Protein AF-A0A9P0K731-F1 (afdb_monomer_lite)

Sequence (205 aa):
MSDLRSDLSEMESEPFQSSGSEYIVNEKVSESDDTEPEEESAGSVPSKGKRVKANKTNKIKDYFIIEQDPKSKKTTDKQGKCTLCVVKNTVLKMKNCGTSSLRRHLQAKHTRVYENIFGRSSPPKSEAEASASSNRRSTITNWLEKTTSCSENFQQDKFQKLLVEYIAQKYLPFNFFEDAISGKMYKFLNPKATLPGRNQMKSWH

Structure (mmCIF, N/CA/C/O backbone):
data_AF-A0A9P0K731-F1
#
_entry.id   AF-A0A9P0K731-F1
#
loop_
_atom_site.group_PDB
_atom_site.id
_atom_site.type_symbol
_atom_site.label_atom_id
_atom_site.label_alt_id
_atom_site.label_comp_id
_atom_site.label_asym_id
_atom_site.label_entity_id
_atom_site.label_seq_id
_atom_site.pdbx_PDB_ins_code
_atom_site.Cartn_x
_atom_site.Cartn_y
_atom_site.Cartn_z
_atom_site.occupancy
_atom_site.B_iso_or_equiv
_atom_site.auth_seq_id
_atom_site.auth_comp_id
_atom_site.auth_asym_id
_atom_site.auth_atom_id
_atom_site.pdbx_PDB_model_num
ATOM 1 N N . MET A 1 1 ? -22.956 -10.571 -49.777 1.00 56.78 1 MET A N 1
ATOM 2 C CA . MET A 1 1 ? -21.941 -9.992 -50.676 1.00 56.78 1 MET A CA 1
ATOM 3 C C . MET A 1 1 ? -22.013 -8.493 -50.517 1.00 56.78 1 MET A C 1
ATOM 5 O O . MET A 1 1 ? -23.094 -7.964 -50.737 1.00 56.78 1 MET A O 1
ATOM 9 N N . SER A 1 2 ? -20.932 -7.908 -50.001 1.00 56.06 2 SER A N 1
ATOM 10 C CA . SER A 1 2 ? -20.473 -6.515 -50.132 1.00 56.06 2 SER A CA 1
ATOM 11 C C . SER A 1 2 ? -19.616 -6.200 -48.911 1.00 56.06 2 SER A C 1
ATOM 13 O O . SER A 1 2 ? -20.114 -5.870 -47.836 1.00 56.06 2 SER A O 1
ATOM 15 N N . ASP A 1 3 ? -18.324 -6.429 -49.108 1.00 51.09 3 ASP A N 1
ATOM 16 C CA . ASP A 1 3 ? -17.217 -6.204 -48.195 1.00 51.09 3 ASP A CA 1
ATOM 17 C C . ASP A 1 3 ? -17.063 -4.720 -47.839 1.00 51.09 3 ASP A C 1
ATOM 19 O O . ASP A 1 3 ? -16.953 -3.870 -48.719 1.00 51.09 3 ASP A O 1
ATOM 23 N N . LEU A 1 4 ? -16.984 -4.415 -46.543 1.00 62.09 4 LEU A N 1
ATOM 24 C CA . LEU A 1 4 ? -16.483 -3.136 -46.035 1.00 62.09 4 LEU A CA 1
ATOM 25 C C . LEU A 1 4 ? -15.160 -3.395 -45.312 1.00 62.09 4 LEU A C 1
ATOM 27 O O . LEU A 1 4 ? -15.082 -3.508 -44.090 1.00 62.09 4 LEU A O 1
ATOM 31 N N . ARG A 1 5 ? -14.119 -3.555 -46.130 1.00 60.78 5 ARG A N 1
ATOM 32 C CA . ARG A 1 5 ? -12.710 -3.424 -45.761 1.00 60.78 5 ARG A CA 1
ATOM 33 C C . ARG A 1 5 ? -12.315 -1.990 -46.105 1.00 60.78 5 ARG A C 1
ATOM 35 O O . ARG A 1 5 ? -12.228 -1.661 -47.284 1.00 60.78 5 ARG A O 1
ATOM 42 N N . SER A 1 6 ? -12.083 -1.157 -45.099 1.00 64.25 6 SER A N 1
ATOM 43 C CA . SER A 1 6 ? -11.491 0.168 -45.296 1.00 64.25 6 SER A CA 1
ATOM 44 C C . SER A 1 6 ? -10.448 0.423 -44.215 1.00 64.25 6 SER A C 1
ATOM 46 O O . SER A 1 6 ? -10.771 0.569 -43.040 1.00 64.25 6 SER A O 1
ATOM 48 N N . ASP A 1 7 ? -9.199 0.377 -44.673 1.00 60.25 7 ASP A N 1
ATOM 49 C CA . ASP A 1 7 ? -8.086 1.252 -44.311 1.00 60.25 7 ASP A CA 1
ATOM 50 C C . ASP A 1 7 ? -7.722 1.396 -42.830 1.00 60.25 7 ASP A C 1
ATOM 52 O O . ASP A 1 7 ? -7.970 2.397 -42.163 1.00 60.25 7 ASP A O 1
ATOM 56 N N . LEU A 1 8 ? -6.986 0.383 -42.369 1.00 56.91 8 LEU A N 1
ATOM 57 C CA . LEU A 1 8 ? -5.929 0.532 -41.371 1.00 56.91 8 LEU A CA 1
ATOM 58 C C . LEU A 1 8 ? -4.771 1.312 -42.015 1.00 56.91 8 LEU A C 1
ATOM 60 O O . LEU A 1 8 ? -3.873 0.722 -42.609 1.00 56.91 8 LEU A O 1
ATOM 64 N N . SER A 1 9 ? -4.807 2.640 -41.920 1.00 63.94 9 SER A N 1
ATOM 65 C CA . SER A 1 9 ? -3.649 3.478 -42.224 1.00 63.94 9 SER A CA 1
ATOM 66 C C . SER A 1 9 ? -2.569 3.254 -41.164 1.00 63.94 9 SER A C 1
ATOM 68 O O . SER A 1 9 ? -2.764 3.566 -39.984 1.00 63.94 9 SER A O 1
ATOM 70 N N . GLU A 1 10 ? -1.448 2.695 -41.607 1.00 62.19 10 GLU A N 1
ATOM 71 C CA . GLU A 1 10 ? -0.177 2.588 -40.899 1.00 62.19 10 GLU A CA 1
ATOM 72 C C . GLU A 1 10 ? 0.258 3.960 -40.370 1.00 62.19 10 GLU A C 1
ATOM 74 O O . GLU A 1 10 ? 0.606 4.863 -41.125 1.00 62.19 10 GLU A O 1
ATOM 79 N N . MET A 1 11 ? 0.237 4.123 -39.048 1.00 65.50 11 MET A N 1
ATOM 80 C CA . MET A 1 11 ? 0.935 5.215 -38.376 1.00 65.50 11 MET A CA 1
ATOM 81 C C . MET A 1 11 ? 2.338 4.733 -38.003 1.00 65.50 11 MET A C 1
ATOM 83 O O . MET A 1 11 ? 2.592 4.284 -36.885 1.00 65.50 11 MET A O 1
ATOM 87 N N . GLU A 1 12 ? 3.254 4.797 -38.966 1.00 61.84 12 GLU A N 1
ATOM 88 C CA . GLU A 1 12 ? 4.689 4.708 -38.706 1.00 61.84 12 GLU A CA 1
ATOM 89 C C . GLU A 1 12 ? 5.107 5.957 -37.918 1.00 61.84 12 GLU A C 1
ATOM 91 O O . GLU A 1 12 ? 5.214 7.055 -38.454 1.00 61.84 12 GLU A O 1
ATOM 96 N N . SER A 1 13 ? 5.263 5.807 -36.602 1.00 67.88 13 SER A N 1
ATOM 97 C CA . SER A 1 13 ? 5.832 6.845 -35.739 1.00 67.88 13 SER A CA 1
ATOM 98 C C . SER A 1 13 ? 7.316 6.556 -35.533 1.00 67.88 13 SER A C 1
ATOM 100 O O . SER A 1 13 ? 7.695 5.492 -35.046 1.00 67.88 1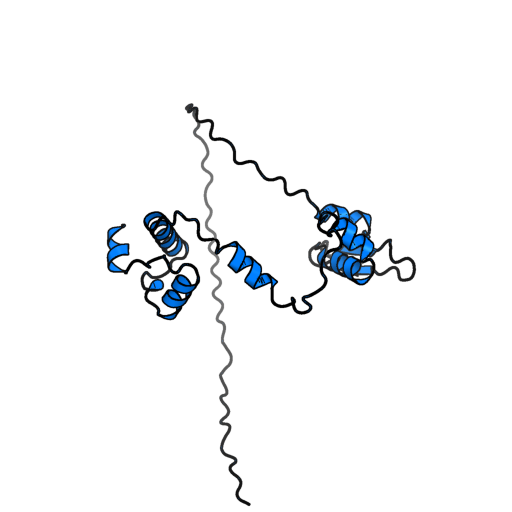3 SER A O 1
ATOM 102 N N . GLU A 1 14 ? 8.120 7.522 -35.956 1.00 71.62 14 GLU A N 1
ATOM 103 C CA . GLU A 1 14 ? 9.572 7.516 -36.111 1.00 71.62 14 GLU A CA 1
ATOM 104 C C . GLU A 1 14 ? 10.396 7.188 -34.845 1.00 71.62 14 GLU A C 1
ATOM 106 O O . GLU A 1 14 ? 9.930 7.357 -33.712 1.00 71.62 14 GLU A O 1
ATOM 111 N N . PRO A 1 15 ? 11.659 6.740 -35.016 1.00 64.62 15 PRO A N 1
ATOM 112 C CA . PRO A 1 15 ? 12.554 6.409 -33.914 1.00 64.62 15 PRO A CA 1
ATOM 113 C C . PRO A 1 15 ? 12.945 7.632 -33.073 1.00 64.62 15 PRO A C 1
ATOM 115 O O . PRO A 1 15 ? 13.486 8.627 -33.552 1.00 64.62 15 PRO A O 1
ATOM 118 N N . PHE A 1 16 ? 12.730 7.487 -31.768 1.00 55.53 16 PHE A N 1
ATOM 119 C CA . PHE A 1 16 ? 13.078 8.432 -30.713 1.00 55.53 16 PHE A CA 1
ATOM 120 C C . PHE A 1 16 ? 14.604 8.664 -30.663 1.00 55.53 16 PHE A C 1
ATOM 122 O O . PHE A 1 16 ? 15.353 7.848 -30.121 1.00 55.53 16 PHE A O 1
ATOM 129 N N . GLN A 1 17 ? 15.084 9.780 -31.220 1.00 55.47 17 GLN A N 1
ATOM 130 C CA . GLN A 1 17 ? 16.470 10.222 -31.045 1.00 55.47 17 GLN A CA 1
ATOM 131 C C . GLN A 1 17 ? 16.638 10.822 -29.643 1.00 55.47 17 GLN A C 1
ATOM 133 O O . GLN A 1 17 ? 16.408 12.003 -29.403 1.00 55.47 17 GLN A O 1
ATOM 138 N N . SER A 1 18 ? 17.026 9.974 -28.692 1.00 56.59 18 SER A N 1
ATOM 139 C CA . SER A 1 18 ? 17.415 10.382 -27.341 1.00 56.59 18 SER A CA 1
ATOM 140 C C . SER A 1 18 ? 18.816 10.998 -27.376 1.00 56.59 18 SER A C 1
ATOM 142 O O . SER A 1 18 ? 19.813 10.303 -27.177 1.00 56.59 18 SER A O 1
ATOM 144 N N . SER A 1 19 ? 18.903 12.303 -27.631 1.00 62.47 19 SER A N 1
ATOM 145 C CA . SER A 1 19 ? 20.129 13.078 -27.441 1.00 62.47 19 SER A CA 1
ATOM 146 C C . SER A 1 19 ? 20.472 13.135 -25.952 1.00 62.47 19 SER A C 1
ATOM 148 O O . SER A 1 19 ? 19.771 13.768 -25.160 1.00 62.47 19 SER A O 1
ATOM 150 N N . GLY A 1 20 ? 21.540 12.432 -25.580 1.00 50.94 20 GLY A N 1
ATOM 151 C CA . GLY A 1 20 ? 22.137 12.498 -24.257 1.00 50.94 20 GLY A CA 1
ATOM 152 C C . GLY A 1 20 ? 22.654 13.901 -23.957 1.00 50.94 20 GLY A C 1
ATOM 153 O O . GLY A 1 20 ? 23.395 14.484 -24.744 1.00 50.94 20 GLY A O 1
ATOM 154 N N . SER A 1 21 ? 22.282 14.419 -22.793 1.00 53.53 21 SER A N 1
ATOM 155 C CA . SER A 1 21 ? 22.968 15.539 -22.163 1.00 53.53 21 SER A CA 1
ATOM 156 C C . SER A 1 21 ? 23.693 15.008 -20.931 1.00 53.53 21 SER A C 1
ATOM 158 O O . SER A 1 21 ? 23.101 14.848 -19.861 1.00 53.53 21 SER A O 1
ATOM 160 N N . GLU A 1 22 ? 24.974 14.697 -21.105 1.00 51.12 22 GLU A N 1
ATOM 161 C CA . GLU A 1 22 ? 25.930 14.628 -20.008 1.00 51.12 22 GLU A CA 1
ATOM 162 C C . GLU A 1 22 ? 26.067 16.036 -19.421 1.00 51.12 22 GLU A C 1
ATOM 164 O O . GLU A 1 22 ? 26.570 16.945 -20.075 1.00 51.12 22 GLU A O 1
ATOM 169 N N . TYR A 1 23 ? 25.619 16.231 -18.184 1.00 54.78 23 TYR A N 1
ATOM 170 C CA . TYR A 1 23 ? 26.082 17.345 -17.366 1.00 54.78 23 TYR A CA 1
ATOM 171 C C . TYR A 1 23 ? 26.872 16.772 -16.194 1.00 54.78 23 TYR A C 1
ATOM 173 O O . TYR A 1 23 ? 26.339 16.249 -15.217 1.00 54.78 23 TYR A O 1
ATOM 181 N N . ILE A 1 24 ? 28.190 16.849 -16.344 1.00 52.31 24 ILE A N 1
ATOM 182 C CA . ILE A 1 24 ? 29.152 16.730 -15.259 1.00 52.31 24 ILE A CA 1
ATOM 183 C C . ILE A 1 24 ? 29.169 18.097 -14.575 1.00 52.31 24 ILE A C 1
ATOM 185 O O . ILE A 1 24 ? 29.694 19.058 -15.132 1.00 52.31 24 ILE A O 1
ATOM 189 N N . VAL A 1 25 ? 28.604 18.190 -13.374 1.00 55.84 25 VAL A N 1
ATOM 190 C CA . VAL A 1 25 ? 28.864 19.310 -12.463 1.00 55.84 25 VAL A CA 1
ATOM 191 C C . VAL A 1 25 ? 29.661 18.751 -11.294 1.00 55.84 25 VAL A C 1
ATOM 193 O O . VAL A 1 25 ? 29.119 18.172 -10.357 1.00 55.84 25 VAL A O 1
ATOM 196 N N . ASN A 1 26 ? 30.982 18.879 -11.409 1.00 52.81 26 ASN A N 1
ATOM 197 C CA . ASN A 1 26 ? 31.902 18.776 -10.287 1.00 52.81 26 ASN A CA 1
ATOM 198 C C . ASN A 1 26 ? 31.849 20.107 -9.538 1.00 52.81 26 ASN A C 1
ATOM 200 O O . ASN A 1 26 ? 32.475 21.069 -9.978 1.00 52.81 26 ASN A O 1
ATOM 204 N N . GLU A 1 27 ? 31.153 20.160 -8.406 1.00 55.69 27 GLU A N 1
ATOM 205 C CA . GLU A 1 27 ? 31.292 21.277 -7.475 1.00 55.69 27 GLU A CA 1
ATOM 206 C C . GLU A 1 27 ? 31.940 20.778 -6.184 1.00 55.69 27 GLU A C 1
ATOM 208 O O . GLU A 1 27 ? 31.352 20.063 -5.372 1.00 55.69 27 GLU A O 1
ATOM 213 N N . LYS A 1 28 ? 33.228 21.117 -6.067 1.00 60.09 28 LYS A N 1
ATOM 214 C CA . LYS A 1 28 ? 34.012 21.081 -4.835 1.00 60.09 28 LYS A CA 1
ATOM 215 C C . LYS A 1 28 ? 33.329 21.994 -3.821 1.00 60.09 28 LYS A C 1
ATOM 217 O O . LYS A 1 28 ? 33.376 23.209 -3.985 1.00 60.09 28 LYS A O 1
ATOM 222 N N . VAL A 1 29 ? 32.769 21.422 -2.763 1.00 53.28 29 VAL A N 1
ATOM 223 C CA . VAL A 1 29 ? 32.449 22.178 -1.550 1.00 53.28 29 VAL A CA 1
ATOM 224 C C . VAL A 1 29 ? 33.599 21.991 -0.571 1.00 53.28 29 VAL A C 1
ATOM 226 O O . VAL A 1 29 ? 33.982 20.873 -0.234 1.00 53.28 29 VAL A O 1
ATOM 229 N N . SER A 1 30 ? 34.177 23.129 -0.215 1.00 61.12 30 SER A N 1
ATOM 230 C CA . SER A 1 30 ? 35.264 23.345 0.727 1.00 61.12 30 SER A CA 1
ATOM 231 C C . SER A 1 30 ? 34.859 23.018 2.163 1.00 61.12 30 SER A C 1
ATOM 233 O O . SER A 1 30 ? 33.807 23.455 2.628 1.00 61.12 30 SER A O 1
ATOM 235 N N . GLU A 1 31 ? 35.746 22.300 2.851 1.00 53.66 31 GLU A N 1
ATOM 236 C CA . GLU A 1 31 ? 35.874 22.274 4.308 1.00 53.66 31 GLU A CA 1
ATOM 237 C C . GLU A 1 31 ? 36.009 23.697 4.866 1.00 53.66 31 GLU A C 1
ATOM 239 O O . GLU A 1 31 ? 36.819 24.491 4.381 1.00 53.66 31 GLU A O 1
ATOM 244 N N . SER A 1 32 ? 35.254 23.993 5.921 1.00 63.75 32 SER A N 1
ATOM 245 C CA . SER A 1 32 ? 35.603 25.032 6.884 1.00 63.75 32 SER A CA 1
ATOM 246 C C . SER A 1 32 ? 35.288 24.522 8.284 1.00 63.75 32 SER A C 1
ATOM 248 O O . SER A 1 32 ? 34.129 24.250 8.608 1.00 63.75 32 SER A O 1
ATOM 250 N N . ASP A 1 33 ? 36.370 24.369 9.035 1.00 57.53 33 ASP A N 1
ATOM 251 C CA . ASP A 1 33 ? 36.475 24.070 10.456 1.00 57.53 33 ASP A CA 1
ATOM 252 C C . ASP A 1 33 ? 35.949 25.205 11.352 1.00 57.53 33 ASP A C 1
ATOM 254 O O . ASP A 1 33 ? 35.900 26.367 10.946 1.00 57.53 33 ASP A O 1
ATOM 258 N N . ASP A 1 34 ? 35.667 24.805 12.594 1.00 59.81 34 ASP A N 1
ATOM 259 C CA . ASP A 1 34 ? 35.635 25.585 13.837 1.00 59.81 34 ASP A CA 1
ATOM 260 C C . ASP A 1 34 ? 34.585 26.693 14.028 1.00 59.81 34 ASP A C 1
ATOM 262 O O . ASP A 1 34 ? 34.644 27.766 13.430 1.00 59.81 34 ASP A O 1
ATOM 266 N N . THR A 1 35 ? 33.680 26.477 14.997 1.00 55.53 35 THR A N 1
ATOM 267 C CA . THR A 1 35 ? 33.575 27.269 16.250 1.00 55.53 35 THR A CA 1
ATOM 268 C C . THR A 1 35 ? 32.455 26.696 17.146 1.00 55.53 35 THR A C 1
ATOM 270 O O . THR A 1 35 ? 31.269 26.853 16.856 1.00 55.53 35 THR A O 1
ATOM 273 N N . GLU A 1 36 ? 32.838 26.045 18.250 1.00 60.34 36 GLU A N 1
ATOM 274 C CA . GLU A 1 36 ? 32.040 25.919 19.490 1.00 60.34 36 GLU A CA 1
ATOM 275 C C . GLU A 1 36 ? 31.997 27.290 20.209 1.00 60.34 36 GLU A C 1
ATOM 277 O O . GLU A 1 36 ? 32.975 28.034 20.095 1.00 60.34 36 GLU A O 1
ATOM 282 N N . PRO A 1 37 ? 30.923 27.674 20.941 1.00 59.72 37 PRO A N 1
ATOM 283 C CA . PRO A 1 37 ? 30.638 27.046 22.235 1.00 59.72 37 PRO A CA 1
ATOM 284 C C . PRO A 1 37 ? 29.158 26.928 22.649 1.00 59.72 37 PRO A C 1
ATOM 286 O O . PRO A 1 37 ? 28.230 27.429 22.017 1.00 59.72 37 PRO A O 1
ATOM 289 N N . GLU A 1 38 ? 29.021 26.196 23.753 1.00 65.00 38 GLU A N 1
ATOM 290 C CA . GLU A 1 38 ? 27.852 25.861 24.561 1.00 65.00 38 GLU A CA 1
ATOM 291 C C . GLU A 1 38 ? 26.896 27.025 24.838 1.00 65.00 38 GLU A C 1
ATOM 293 O O . GLU A 1 38 ? 27.362 28.103 25.177 1.00 65.00 38 GLU A O 1
ATOM 298 N N . GLU A 1 39 ? 25.582 26.753 24.839 1.00 57.16 39 GLU A N 1
ATOM 299 C CA . GLU A 1 39 ? 24.666 27.279 25.861 1.00 57.16 39 GLU A CA 1
ATOM 300 C C . GLU A 1 39 ? 23.517 26.299 26.148 1.00 57.16 39 GLU A C 1
ATOM 302 O O . GLU A 1 39 ? 22.931 25.657 25.270 1.00 57.16 39 GLU A O 1
ATOM 307 N N . GLU A 1 40 ? 23.240 26.177 27.440 1.00 52.91 40 GLU A N 1
ATOM 308 C CA . GLU A 1 40 ? 22.252 25.325 28.073 1.00 52.91 40 GLU A CA 1
ATOM 309 C C . GLU A 1 40 ? 20.819 25.689 27.654 1.00 52.91 40 GLU A C 1
ATOM 311 O O . GLU A 1 40 ? 20.417 26.851 27.681 1.00 52.91 40 GLU A O 1
ATOM 316 N N . SER A 1 41 ? 19.970 24.692 27.386 1.00 57.28 41 SER A N 1
ATOM 317 C CA . SER A 1 41 ? 18.534 24.895 27.597 1.00 57.28 41 SER A CA 1
ATOM 318 C C . SER A 1 41 ? 17.799 23.595 27.888 1.00 57.28 41 SER A C 1
ATOM 320 O O . SER A 1 41 ? 17.623 22.716 27.041 1.00 57.28 41 SER A O 1
ATOM 322 N N . ALA A 1 42 ? 17.370 23.494 29.142 1.00 52.50 42 ALA A N 1
ATOM 323 C CA . ALA A 1 42 ? 16.539 22.438 29.675 1.00 52.50 42 ALA A CA 1
ATOM 324 C C . ALA A 1 42 ? 15.169 22.408 28.978 1.00 52.50 42 ALA A C 1
ATOM 326 O O . ALA A 1 42 ? 14.349 23.315 29.109 1.00 52.50 42 ALA A O 1
ATOM 327 N N . GLY A 1 43 ? 14.893 21.303 28.291 1.00 43.69 43 GLY A N 1
ATOM 328 C CA . GLY A 1 43 ? 13.588 21.013 27.713 1.00 43.69 43 GLY A CA 1
ATOM 329 C C . GLY A 1 43 ? 13.411 19.515 27.532 1.00 43.69 43 GLY A C 1
ATOM 330 O O . GLY A 1 43 ? 13.549 18.998 26.427 1.00 43.69 43 GLY A O 1
ATOM 331 N N . SER A 1 44 ? 13.121 18.803 28.622 1.00 49.41 44 SER A N 1
ATOM 332 C CA . SER A 1 44 ? 12.769 17.379 28.612 1.00 49.41 44 SER A CA 1
ATOM 333 C C . SER A 1 44 ? 11.468 17.148 27.837 1.00 49.41 44 SER A C 1
ATOM 335 O O . SER A 1 44 ? 10.378 17.077 28.402 1.00 49.41 44 SER A O 1
ATOM 337 N N . VAL A 1 45 ? 11.585 17.021 26.515 1.00 54.56 45 VAL A N 1
ATOM 338 C CA . VAL A 1 45 ? 10.518 16.545 25.635 1.00 54.56 45 VAL A CA 1
ATOM 339 C C . VAL A 1 45 ? 10.438 15.021 25.782 1.00 54.56 45 VAL A C 1
ATOM 341 O O . VAL A 1 45 ? 11.444 14.342 25.555 1.00 54.56 45 VAL A O 1
ATOM 344 N N . PRO A 1 46 ? 9.274 14.436 26.127 1.00 45.88 46 PRO A N 1
ATOM 345 C CA . PRO A 1 46 ? 9.133 12.992 26.246 1.00 45.88 46 PRO A CA 1
ATOM 346 C C . PRO A 1 46 ? 9.438 12.339 24.897 1.00 45.88 46 PRO A C 1
ATOM 348 O O . PRO A 1 46 ? 8.703 12.481 23.914 1.00 45.88 46 PRO A O 1
ATOM 351 N N . SER A 1 47 ? 10.566 11.634 24.848 1.00 49.81 47 SER A N 1
ATOM 352 C CA . SER A 1 47 ? 11.042 10.926 23.672 1.00 49.81 47 SER A CA 1
ATOM 353 C C . SER A 1 47 ? 9.988 9.904 23.256 1.00 49.81 47 SER A C 1
ATOM 355 O O . SER A 1 47 ? 9.748 8.911 23.942 1.00 49.81 47 SER A O 1
ATOM 357 N N . LYS A 1 48 ? 9.327 10.162 22.122 1.00 53.47 48 LYS A N 1
ATOM 358 C CA . LYS A 1 48 ? 8.393 9.232 21.479 1.00 53.47 48 LYS A CA 1
ATOM 359 C C . LYS A 1 48 ? 9.064 7.865 21.381 1.00 53.47 48 LYS A C 1
ATOM 361 O O . LYS A 1 48 ? 10.028 7.697 20.634 1.00 53.47 48 LYS A O 1
ATOM 366 N N . GLY A 1 49 ? 8.550 6.902 22.146 1.00 49.06 49 GLY A N 1
ATOM 367 C CA . GLY A 1 49 ? 9.075 5.547 22.223 1.00 49.06 49 GLY A CA 1
ATOM 368 C C . GLY A 1 49 ? 9.275 4.963 20.829 1.00 49.06 49 GLY A C 1
ATOM 369 O O . GLY A 1 49 ? 8.313 4.684 20.107 1.00 49.06 49 GLY A O 1
ATOM 370 N N . LYS A 1 50 ? 10.542 4.780 20.448 1.00 50.44 50 LYS A N 1
ATOM 371 C CA . LYS A 1 50 ? 10.947 4.002 19.278 1.00 50.44 50 LYS A CA 1
ATOM 372 C C . LYS A 1 50 ? 10.350 2.611 19.473 1.00 50.44 50 LYS A C 1
ATOM 374 O O . LYS A 1 50 ? 10.872 1.801 20.232 1.00 50.44 50 LYS A O 1
ATOM 379 N N . ARG A 1 51 ? 9.218 2.336 18.818 1.00 53.34 51 ARG A N 1
ATOM 380 C CA . ARG A 1 51 ? 8.657 0.986 18.725 1.00 53.34 51 ARG A CA 1
ATOM 381 C C . ARG A 1 51 ? 9.741 0.110 18.110 1.00 53.34 51 ARG A C 1
ATOM 383 O O . ARG A 1 51 ? 9.967 0.164 16.901 1.00 53.34 51 ARG A O 1
ATOM 390 N N . VAL A 1 52 ? 10.414 -0.671 18.951 1.00 47.97 52 VAL A N 1
ATOM 391 C CA . VAL A 1 52 ? 11.361 -1.701 18.537 1.00 47.97 52 VAL A CA 1
ATOM 392 C C . VAL A 1 52 ? 10.550 -2.706 17.727 1.00 47.97 52 VAL A C 1
ATOM 394 O O . VAL A 1 52 ? 9.873 -3.581 18.264 1.00 47.97 52 VAL A O 1
ATOM 397 N N . LYS A 1 53 ? 10.535 -2.532 16.402 1.00 54.75 53 LYS A N 1
ATOM 398 C CA . LYS A 1 53 ? 10.027 -3.542 15.477 1.00 54.75 53 LYS A CA 1
ATOM 399 C C . LYS A 1 53 ? 10.977 -4.723 15.603 1.00 54.75 53 LYS A C 1
ATOM 401 O O . LYS A 1 53 ? 12.010 -4.760 14.942 1.00 54.75 53 LYS A O 1
ATOM 406 N N . ALA A 1 54 ? 10.634 -5.652 16.493 1.00 56.22 54 ALA A N 1
ATOM 407 C CA . ALA A 1 54 ? 11.343 -6.906 16.656 1.00 56.22 54 ALA A CA 1
ATOM 408 C C . ALA A 1 54 ? 11.579 -7.512 15.268 1.00 56.22 54 ALA A C 1
ATOM 410 O O . ALA A 1 54 ? 10.647 -7.668 14.469 1.00 56.22 54 ALA A O 1
ATOM 411 N N . ASN A 1 55 ? 12.849 -7.768 14.970 1.00 60.78 55 ASN A N 1
ATOM 412 C CA . ASN A 1 55 ? 13.355 -8.100 13.647 1.00 60.78 55 ASN A CA 1
ATOM 413 C C . ASN A 1 55 ? 12.928 -9.532 13.261 1.00 60.78 55 ASN A C 1
ATOM 415 O O . ASN A 1 55 ? 13.719 -10.472 13.288 1.00 60.78 55 ASN A O 1
ATOM 419 N N . LYS A 1 56 ? 11.637 -9.729 12.942 1.00 65.06 56 LYS A N 1
ATOM 420 C CA . LYS A 1 56 ? 11.036 -11.035 12.587 1.00 65.06 56 LYS A CA 1
ATOM 421 C C . LYS A 1 56 ? 11.706 -11.703 11.380 1.00 65.06 56 LYS A C 1
ATOM 423 O O . LYS A 1 56 ? 11.523 -12.894 11.160 1.00 65.06 56 LYS A O 1
ATOM 428 N N . THR A 1 57 ? 12.474 -10.953 10.597 1.00 67.81 57 THR A N 1
ATOM 429 C CA . THR A 1 57 ? 13.216 -11.439 9.427 1.00 67.81 57 THR A CA 1
ATOM 430 C C . THR A 1 57 ? 14.345 -12.404 9.787 1.00 67.81 57 THR A C 1
ATOM 432 O O . THR A 1 57 ? 14.701 -13.222 8.941 1.00 67.81 57 THR A O 1
ATOM 435 N N . ASN A 1 58 ? 14.863 -12.373 11.021 1.00 78.00 58 ASN A N 1
ATOM 436 C CA . ASN A 1 58 ? 15.950 -13.264 11.430 1.00 78.00 58 ASN A CA 1
ATOM 437 C C . ASN A 1 58 ? 15.501 -14.721 11.617 1.00 78.00 58 ASN A C 1
ATOM 439 O O . ASN A 1 58 ? 16.244 -15.612 11.225 1.00 78.00 58 ASN A O 1
ATOM 443 N N . LYS A 1 59 ? 14.262 -14.975 12.063 1.00 88.50 59 LYS A N 1
ATOM 444 C CA . LYS A 1 59 ? 13.750 -16.339 12.321 1.00 88.50 59 LYS A CA 1
ATOM 445 C C . LYS A 1 59 ? 13.648 -17.235 11.083 1.00 88.50 59 LYS A C 1
ATOM 447 O O . LYS A 1 59 ? 13.517 -18.444 11.204 1.00 88.50 59 LYS A O 1
ATOM 452 N N . ILE A 1 60 ? 13.662 -16.661 9.877 1.00 90.00 60 ILE A N 1
ATOM 453 C CA . ILE A 1 60 ? 13.668 -17.472 8.649 1.00 90.00 60 ILE A CA 1
ATOM 454 C C . ILE A 1 60 ? 14.998 -18.214 8.518 1.00 90.00 60 ILE A C 1
ATOM 456 O O . ILE A 1 60 ? 15.008 -19.335 8.025 1.00 90.00 60 ILE A O 1
ATOM 460 N N . LYS A 1 61 ? 16.108 -17.602 8.946 1.00 89.88 61 LYS A N 1
ATOM 461 C CA . LYS A 1 61 ? 17.455 -18.138 8.721 1.00 89.88 61 LYS A CA 1
ATOM 462 C C . LYS A 1 61 ? 17.690 -19.463 9.449 1.00 89.88 61 LYS A C 1
ATOM 464 O O . LYS A 1 61 ? 18.462 -20.267 8.955 1.00 89.88 61 LYS A O 1
ATOM 469 N N . ASP A 1 62 ? 16.950 -19.741 10.518 1.00 93.44 62 ASP A N 1
ATOM 470 C CA . ASP A 1 62 ? 17.055 -20.993 11.281 1.00 93.44 62 ASP A CA 1
ATOM 471 C C . ASP A 1 62 ? 16.653 -22.237 10.458 1.00 93.44 62 ASP A C 1
ATOM 473 O O . ASP A 1 62 ? 17.038 -23.358 10.779 1.00 93.44 62 ASP A O 1
ATOM 477 N N . TYR A 1 63 ? 15.906 -22.051 9.362 1.00 94.25 63 TYR A N 1
ATOM 478 C CA . TYR A 1 63 ? 15.418 -23.133 8.492 1.00 94.25 63 TYR A CA 1
ATOM 479 C C . TYR A 1 63 ? 16.160 -23.230 7.151 1.00 94.25 63 TYR A C 1
ATOM 481 O O . TYR A 1 63 ? 15.790 -24.035 6.287 1.00 94.25 63 TYR A O 1
ATOM 489 N N . PHE A 1 64 ? 17.177 -22.388 6.941 1.00 94.44 64 PHE A N 1
ATOM 490 C CA . PHE A 1 64 ? 17.930 -22.346 5.693 1.00 94.44 64 PHE A CA 1
ATOM 491 C C . PHE A 1 64 ? 19.426 -22.205 5.944 1.00 94.44 64 PHE A C 1
ATOM 493 O O . PHE A 1 64 ? 19.874 -21.278 6.611 1.00 94.44 64 PHE A O 1
ATOM 500 N N . ILE A 1 65 ? 20.206 -23.066 5.301 1.00 93.81 65 ILE A N 1
ATOM 501 C CA . ILE A 1 65 ? 21.658 -22.913 5.227 1.00 93.81 65 ILE A CA 1
ATOM 502 C C . ILE A 1 65 ? 21.941 -22.001 4.031 1.00 93.81 65 ILE A C 1
ATOM 504 O O . ILE A 1 65 ? 21.585 -22.337 2.901 1.00 93.81 65 ILE A O 1
ATOM 508 N N . ILE A 1 66 ? 22.494 -20.812 4.283 1.00 92.69 66 ILE A N 1
ATOM 509 C CA . ILE A 1 66 ? 22.844 -19.856 3.225 1.00 92.69 66 ILE A CA 1
ATOM 510 C C . ILE A 1 66 ? 24.284 -20.126 2.796 1.00 92.69 66 ILE A C 1
ATOM 512 O O . ILE A 1 66 ? 25.216 -19.853 3.550 1.00 92.69 66 ILE A O 1
ATOM 516 N N . GLU A 1 67 ? 24.452 -20.623 1.578 1.00 92.75 67 GLU A N 1
ATOM 517 C CA . GLU A 1 67 ? 25.747 -20.882 0.955 1.00 92.75 67 GLU A CA 1
ATOM 518 C C . GLU A 1 67 ? 26.054 -19.779 -0.069 1.00 92.75 67 GLU A C 1
ATOM 520 O O . GLU A 1 67 ? 25.162 -19.239 -0.737 1.00 92.75 67 GLU A O 1
ATOM 525 N N . GLN A 1 68 ? 27.329 -19.400 -0.168 1.00 89.38 68 GLN A N 1
ATOM 526 C CA . GLN A 1 68 ? 27.807 -18.551 -1.257 1.00 89.38 68 GLN A CA 1
ATOM 527 C C . GLN A 1 68 ? 28.183 -19.448 -2.431 1.00 89.38 68 GLN A C 1
ATOM 529 O O . GLN A 1 68 ? 28.892 -20.435 -2.245 1.00 89.38 68 GLN A O 1
ATOM 534 N N . ASP A 1 69 ? 27.718 -19.102 -3.631 1.00 84.06 69 ASP A N 1
ATOM 535 C CA . ASP A 1 69 ? 28.100 -19.834 -4.835 1.00 84.06 69 ASP A CA 1
ATOM 536 C C . ASP A 1 69 ? 29.608 -19.661 -5.078 1.00 84.06 69 ASP A C 1
ATOM 538 O O . ASP A 1 69 ? 30.038 -18.550 -5.405 1.00 84.06 69 ASP A O 1
ATOM 542 N N . PRO A 1 70 ? 30.426 -20.731 -5.018 1.00 82.62 70 PRO A N 1
ATOM 543 C CA . PRO A 1 70 ? 31.874 -20.618 -5.214 1.00 82.62 70 PRO A CA 1
ATOM 544 C C . PRO A 1 70 ? 32.237 -20.196 -6.645 1.00 82.62 70 PRO A C 1
ATOM 546 O O . PRO A 1 70 ? 33.359 -19.784 -6.919 1.00 82.62 70 PRO A O 1
ATOM 549 N N . LYS A 1 71 ? 31.284 -20.304 -7.579 1.00 83.50 71 LYS A N 1
ATOM 550 C CA . LYS A 1 71 ? 31.469 -19.970 -8.995 1.00 83.50 71 LYS A CA 1
ATOM 551 C C . LYS A 1 71 ? 31.141 -18.515 -9.328 1.00 83.50 71 LYS A C 1
ATOM 553 O O . LYS A 1 71 ? 31.480 -18.065 -10.421 1.00 83.50 71 LYS A O 1
ATOM 558 N N . SER A 1 72 ? 30.475 -17.775 -8.439 1.00 79.06 72 SER A N 1
ATOM 559 C CA . SER A 1 72 ? 30.100 -16.391 -8.724 1.00 79.06 72 SER A CA 1
ATOM 560 C C . SER A 1 72 ? 31.197 -15.446 -8.220 1.00 79.06 72 SER A C 1
ATOM 562 O O . SER A 1 72 ? 31.453 -15.344 -7.025 1.00 79.06 72 SER A O 1
ATOM 564 N N . LYS A 1 73 ? 31.855 -14.723 -9.137 1.00 77.75 73 LYS A N 1
ATOM 565 C CA . LYS A 1 73 ? 32.794 -13.640 -8.778 1.00 77.75 73 LYS A CA 1
ATOM 566 C C . LYS A 1 73 ? 32.081 -12.411 -8.184 1.00 77.75 73 LYS A C 1
ATOM 568 O O . LYS A 1 73 ? 32.743 -11.485 -7.730 1.00 77.75 73 LYS A O 1
ATOM 573 N N . LYS A 1 74 ? 30.741 -12.376 -8.204 1.00 74.31 74 LYS A N 1
ATOM 574 C CA . LYS A 1 74 ? 29.923 -11.279 -7.672 1.00 74.31 74 LYS A CA 1
ATOM 575 C C . LYS A 1 74 ? 29.382 -11.651 -6.294 1.00 74.31 74 LYS A C 1
ATOM 577 O O . LYS A 1 74 ? 28.618 -12.592 -6.152 1.00 74.31 74 LYS A O 1
ATOM 582 N N . THR A 1 75 ? 29.697 -10.842 -5.288 1.00 70.81 75 THR A N 1
ATOM 583 C CA . THR A 1 75 ? 29.310 -11.025 -3.872 1.00 70.81 75 THR A CA 1
ATOM 584 C C . THR A 1 75 ? 27.798 -10.965 -3.593 1.00 70.81 75 THR A C 1
ATOM 586 O O . THR A 1 75 ? 27.366 -11.075 -2.443 1.00 70.81 75 THR A O 1
ATOM 589 N N . THR A 1 76 ? 26.968 -10.781 -4.621 1.00 79.19 76 THR A N 1
ATOM 590 C CA . THR A 1 76 ? 25.525 -10.548 -4.499 1.00 79.19 76 THR A CA 1
ATOM 591 C C . THR A 1 76 ? 24.678 -11.813 -4.579 1.00 79.19 76 THR A C 1
ATOM 593 O O . THR A 1 76 ? 23.532 -11.792 -4.121 1.00 79.19 76 THR A O 1
ATOM 596 N N . ASP A 1 77 ? 25.224 -12.904 -5.116 1.00 83.31 77 ASP A N 1
ATOM 597 C CA . ASP A 1 77 ? 24.454 -14.111 -5.404 1.00 83.31 77 ASP A CA 1
ATOM 598 C C . ASP A 1 77 ? 24.622 -15.126 -4.270 1.00 83.31 77 ASP A C 1
ATOM 600 O O . ASP A 1 77 ? 25.593 -15.876 -4.182 1.00 83.31 77 ASP A O 1
ATOM 604 N N . LYS A 1 78 ? 23.651 -15.117 -3.354 1.00 90.62 78 LYS A N 1
ATOM 605 C CA . LYS A 1 78 ? 23.557 -16.080 -2.252 1.00 90.62 78 LYS A CA 1
ATOM 606 C C . LYS A 1 78 ? 22.485 -17.111 -2.568 1.00 90.62 78 LYS A C 1
ATOM 608 O O . LYS A 1 78 ? 21.432 -16.777 -3.125 1.00 90.62 78 LYS A O 1
ATOM 613 N N . GLN A 1 79 ? 22.722 -18.354 -2.176 1.00 93.12 79 GLN A N 1
ATOM 614 C CA . GLN A 1 79 ? 21.750 -19.430 -2.306 1.00 93.12 79 GLN A CA 1
ATOM 615 C C . GLN A 1 79 ? 21.353 -19.938 -0.921 1.00 93.12 79 GLN A C 1
ATOM 617 O O . GLN A 1 79 ? 22.173 -20.015 -0.015 1.00 93.12 79 GLN A O 1
ATOM 622 N N . GLY A 1 80 ? 20.070 -20.241 -0.734 1.00 93.50 80 GLY A N 1
ATOM 623 C CA . GLY A 1 80 ? 19.545 -20.818 0.499 1.00 93.50 80 GLY A CA 1
ATOM 624 C C . GLY A 1 80 ? 19.094 -22.253 0.269 1.0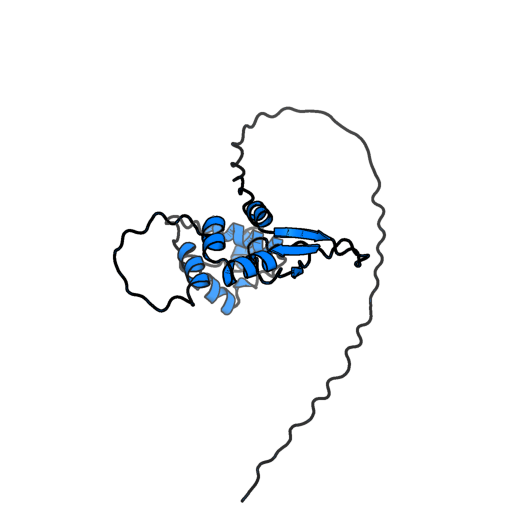0 93.50 80 GLY A C 1
ATOM 625 O O . GLY A 1 80 ? 18.223 -22.498 -0.570 1.00 93.50 80 GLY A O 1
ATOM 626 N N . LYS A 1 81 ? 19.645 -23.193 1.033 1.00 94.38 81 LYS A N 1
ATOM 627 C CA . LYS A 1 81 ? 19.236 -24.598 1.045 1.00 94.38 81 LYS A CA 1
ATOM 628 C C . LYS A 1 81 ? 18.279 -24.842 2.206 1.00 94.38 81 LYS A C 1
ATOM 630 O O . LYS A 1 81 ? 18.611 -24.561 3.355 1.00 94.38 81 LYS A O 1
ATOM 635 N N . CYS A 1 82 ? 17.076 -25.333 1.913 1.00 95.50 82 CYS A N 1
ATOM 636 C CA . CYS A 1 82 ? 16.083 -25.617 2.951 1.00 95.50 82 CYS A CA 1
ATOM 637 C C . CYS A 1 82 ? 16.439 -26.896 3.719 1.00 95.50 82 CYS A C 1
ATOM 639 O O . CYS A 1 82 ? 16.586 -27.950 3.101 1.00 95.50 82 CYS A O 1
ATOM 641 N N . THR A 1 83 ? 16.506 -26.824 5.051 1.00 94.06 83 THR A N 1
ATOM 642 C CA . THR A 1 83 ? 16.796 -27.987 5.914 1.00 94.06 83 THR A CA 1
ATOM 643 C C . THR A 1 83 ? 15.593 -28.916 6.093 1.00 94.06 83 THR A C 1
ATOM 645 O O . THR A 1 83 ? 15.758 -30.091 6.399 1.00 94.06 83 THR A O 1
ATOM 648 N N . LEU A 1 84 ? 14.378 -28.415 5.853 1.00 94.06 84 LEU A N 1
ATOM 649 C CA . LEU A 1 84 ? 13.132 -29.175 5.992 1.00 94.06 84 LEU A CA 1
ATOM 650 C C . LEU A 1 84 ? 12.798 -30.021 4.749 1.00 94.06 84 LEU A C 1
ATOM 652 O O . LEU A 1 84 ? 12.017 -30.970 4.825 1.00 94.06 84 LEU A O 1
ATOM 656 N N . CYS A 1 85 ? 13.375 -29.694 3.590 1.00 93.62 85 CYS A N 1
ATOM 657 C CA . CYS A 1 85 ? 13.178 -30.431 2.342 1.00 93.62 85 CYS A CA 1
ATOM 658 C C . CYS A 1 85 ? 14.172 -31.599 2.221 1.00 93.62 85 CYS A C 1
ATOM 660 O O . CYS A 1 85 ? 15.044 -31.582 1.352 1.00 93.62 85 CYS A O 1
ATOM 662 N N . VAL A 1 86 ? 14.004 -32.631 3.055 1.00 78.50 86 VAL A N 1
ATOM 663 C CA . VAL A 1 86 ? 14.914 -33.797 3.150 1.00 78.50 86 VAL A CA 1
ATOM 664 C C . VAL A 1 86 ? 15.147 -34.484 1.797 1.00 78.50 86 VAL A C 1
ATOM 666 O O . VAL A 1 86 ? 16.259 -34.886 1.482 1.00 78.50 86 VAL A O 1
ATOM 669 N N . VAL A 1 87 ? 14.112 -34.583 0.960 1.00 76.50 87 VAL A N 1
ATOM 670 C CA . VAL A 1 87 ? 14.166 -35.409 -0.260 1.00 76.50 87 VAL A CA 1
ATOM 671 C C . VAL A 1 87 ? 14.765 -34.672 -1.460 1.00 76.50 87 VAL A C 1
ATOM 673 O O . VAL A 1 87 ? 15.315 -35.300 -2.357 1.00 76.50 87 VAL A O 1
ATOM 676 N N . LYS A 1 88 ? 14.631 -33.342 -1.529 1.00 77.44 88 LYS A N 1
ATOM 677 C CA . LYS A 1 88 ? 14.903 -32.598 -2.774 1.00 77.44 88 LYS A CA 1
ATOM 678 C C . LYS A 1 88 ? 15.977 -31.531 -2.663 1.00 77.44 88 LYS A C 1
ATOM 680 O O . LYS A 1 88 ? 16.242 -30.901 -3.681 1.00 77.44 88 LYS A O 1
ATOM 685 N N . ASN A 1 89 ? 16.581 -31.334 -1.482 1.00 78.62 89 ASN A N 1
ATOM 686 C CA . ASN A 1 89 ? 17.670 -30.373 -1.259 1.00 78.62 89 ASN A CA 1
ATOM 687 C C . ASN A 1 89 ? 17.470 -29.085 -2.072 1.00 78.62 89 ASN A C 1
ATOM 689 O O . ASN A 1 89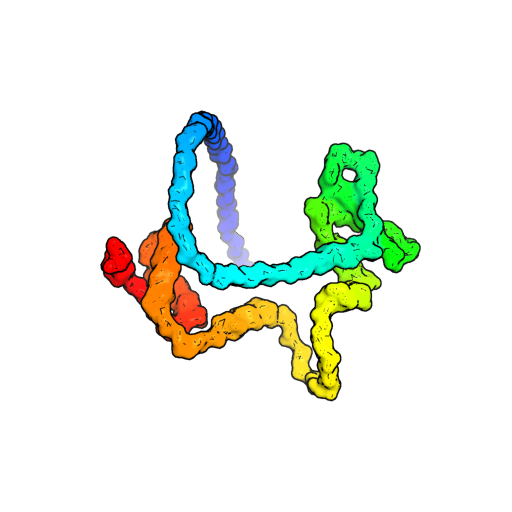 ? 18.356 -28.647 -2.801 1.00 78.62 89 ASN A O 1
ATOM 693 N N . THR A 1 90 ? 16.252 -28.536 -2.037 1.00 87.00 90 THR A N 1
ATOM 694 C CA . THR A 1 90 ? 15.860 -27.495 -2.985 1.00 87.00 90 THR A CA 1
ATOM 695 C C . THR A 1 90 ? 16.680 -26.249 -2.716 1.00 87.00 90 THR A C 1
ATOM 697 O O . THR A 1 90 ? 16.552 -25.635 -1.652 1.00 87.00 90 THR A O 1
ATOM 700 N N . VAL A 1 91 ? 17.509 -25.894 -3.690 1.00 91.12 91 VAL A N 1
ATOM 701 C CA . VAL A 1 91 ? 18.366 -24.719 -3.648 1.00 91.12 91 VAL A CA 1
ATOM 702 C C . VAL A 1 91 ? 17.582 -23.522 -4.175 1.00 91.12 91 VAL A C 1
ATOM 704 O O . VAL A 1 91 ? 17.079 -23.530 -5.300 1.00 91.12 91 VAL A O 1
ATOM 707 N N . LEU A 1 92 ? 17.439 -22.493 -3.345 1.00 92.44 92 LEU A N 1
ATOM 708 C CA . LEU A 1 92 ? 16.694 -21.280 -3.667 1.00 92.44 92 LEU A CA 1
ATOM 709 C C . LEU A 1 92 ? 17.672 -20.134 -3.888 1.00 92.44 92 LEU A C 1
ATOM 711 O O . LEU A 1 92 ? 18.399 -19.742 -2.977 1.00 92.44 92 LEU A O 1
ATOM 715 N N . LYS A 1 93 ? 17.651 -19.544 -5.082 1.00 91.12 93 LYS A N 1
ATOM 716 C CA . LYS A 1 93 ? 18.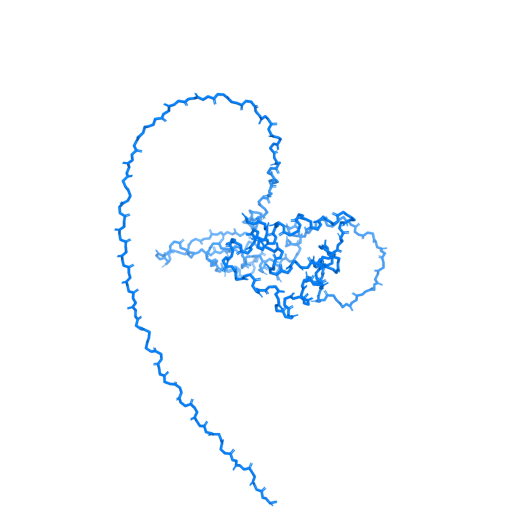434 -18.339 -5.367 1.00 91.12 93 LYS A CA 1
ATOM 717 C C . LYS A 1 93 ? 17.833 -17.136 -4.634 1.00 91.12 93 LYS A C 1
ATOM 719 O O . LYS A 1 93 ? 16.613 -16.922 -4.657 1.00 91.12 93 LYS A O 1
ATOM 724 N N . MET A 1 94 ? 18.679 -16.349 -3.978 1.00 88.94 94 MET A N 1
ATOM 725 C CA . MET A 1 94 ? 18.287 -15.103 -3.325 1.00 88.94 94 MET A CA 1
ATOM 726 C C . MET A 1 94 ? 18.728 -13.926 -4.190 1.00 88.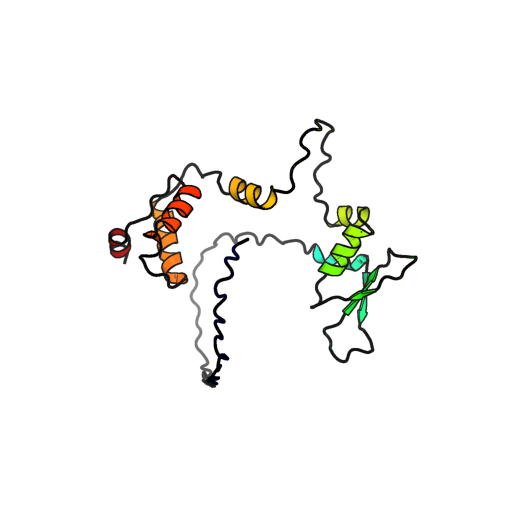94 94 MET A C 1
ATOM 728 O O . MET A 1 94 ? 19.916 -13.707 -4.390 1.00 88.94 94 MET A O 1
ATOM 732 N N . LYS A 1 95 ? 17.767 -13.137 -4.680 1.00 84.25 95 LYS A N 1
ATOM 733 C CA . LYS A 1 95 ? 18.061 -11.876 -5.371 1.00 84.25 95 LYS A CA 1
ATOM 734 C C . LYS A 1 95 ? 18.206 -10.765 -4.330 1.00 84.25 95 LYS A C 1
ATOM 736 O O . LYS A 1 95 ? 17.343 -10.631 -3.460 1.00 84.25 95 LYS A O 1
ATOM 741 N N . ASN A 1 96 ? 19.282 -9.982 -4.407 1.00 82.56 96 ASN A N 1
ATOM 742 C CA . ASN A 1 96 ? 19.541 -8.818 -3.544 1.00 82.56 96 ASN A CA 1
ATOM 743 C C . ASN A 1 96 ? 19.504 -9.131 -2.032 1.00 82.56 96 ASN A C 1
ATOM 745 O O . ASN A 1 96 ? 19.000 -8.333 -1.246 1.00 82.56 96 ASN A O 1
ATOM 749 N N . CYS A 1 97 ? 19.966 -10.316 -1.615 1.00 76.38 97 CYS A N 1
ATOM 750 C CA . CYS A 1 97 ? 19.890 -10.787 -0.221 1.00 76.38 97 CYS A CA 1
ATOM 751 C C . CYS A 1 97 ? 18.466 -10.826 0.387 1.00 76.38 97 CYS A C 1
ATOM 753 O O . CYS A 1 97 ? 18.313 -10.973 1.602 1.00 76.38 97 CYS A O 1
ATOM 755 N N . GLY A 1 98 ? 17.412 -10.719 -0.427 1.00 84.94 98 GLY A N 1
ATOM 756 C CA . GLY A 1 98 ? 16.032 -10.747 0.046 1.00 84.94 98 GLY A CA 1
ATOM 757 C C . GLY A 1 98 ? 15.588 -12.152 0.458 1.00 84.94 98 GLY A C 1
ATOM 758 O O . GLY A 1 98 ? 15.869 -13.133 -0.227 1.00 84.94 98 GLY A O 1
ATOM 759 N N . THR A 1 99 ? 14.824 -12.259 1.548 1.00 90.69 99 THR A N 1
ATOM 760 C CA . THR A 1 99 ? 14.270 -13.538 2.041 1.00 90.69 99 THR A CA 1
ATOM 761 C C . THR A 1 99 ? 12.920 -13.903 1.414 1.00 90.69 99 THR A C 1
ATOM 763 O O . THR A 1 99 ? 12.271 -14.858 1.838 1.00 90.69 99 THR A O 1
ATOM 766 N N . SER A 1 100 ? 12.477 -13.166 0.392 1.00 91.94 100 SER A N 1
ATOM 767 C CA . SER A 1 100 ? 11.169 -13.348 -0.250 1.00 91.94 100 SER A CA 1
ATOM 768 C C . SER A 1 100 ? 11.004 -14.730 -0.890 1.00 91.94 100 SER A C 1
ATOM 770 O O . SER A 1 100 ? 9.940 -15.335 -0.764 1.00 91.94 100 SER A O 1
ATOM 772 N N . SER A 1 101 ? 12.051 -15.260 -1.534 1.00 92.69 101 SER A N 1
ATOM 773 C CA . SER A 1 101 ? 12.032 -16.605 -2.128 1.00 92.69 101 SER A CA 1
ATOM 774 C C . SER A 1 101 ? 11.961 -17.695 -1.056 1.00 92.69 101 SER A C 1
ATOM 776 O O . SER A 1 101 ? 11.131 -18.598 -1.160 1.00 92.69 101 SER A O 1
ATOM 778 N N . LEU A 1 102 ? 12.747 -17.555 0.016 1.00 93.69 102 LE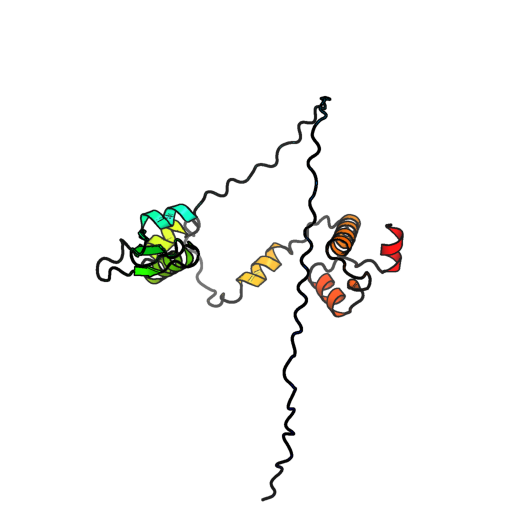U A N 1
ATOM 779 C CA . LEU A 1 102 ? 12.725 -18.451 1.180 1.00 93.69 102 LEU A CA 1
ATOM 780 C C . LEU A 1 102 ? 11.342 -18.460 1.845 1.00 93.69 102 LEU A C 1
ATOM 782 O O . LEU A 1 102 ? 10.781 -19.515 2.137 1.00 93.69 102 LEU A O 1
ATOM 786 N N . ARG A 1 103 ? 10.747 -17.273 2.010 1.00 93.81 103 ARG A N 1
ATOM 787 C CA . ARG A 1 103 ? 9.401 -17.103 2.561 1.00 93.81 103 ARG A CA 1
ATOM 788 C C . ARG A 1 103 ? 8.349 -17.809 1.706 1.00 93.81 103 ARG A C 1
ATOM 790 O O . ARG A 1 103 ? 7.533 -18.553 2.242 1.00 93.81 103 ARG A O 1
ATOM 797 N N . ARG A 1 104 ? 8.379 -17.599 0.387 1.00 94.88 104 ARG A N 1
ATOM 798 C CA . ARG A 1 104 ? 7.450 -18.237 -0.558 1.00 94.88 104 ARG A CA 1
ATOM 799 C C . ARG A 1 104 ? 7.590 -19.761 -0.542 1.00 94.88 104 ARG A C 1
ATOM 801 O O . ARG A 1 104 ? 6.585 -20.461 -0.616 1.00 94.88 104 ARG A O 1
ATOM 808 N N . HIS A 1 105 ? 8.815 -20.269 -0.406 1.00 95.12 105 HIS A N 1
ATOM 809 C CA . HIS A 1 105 ? 9.071 -21.699 -0.268 1.00 95.12 105 HIS A CA 1
ATOM 810 C C . HIS A 1 105 ? 8.468 -22.271 1.024 1.00 95.12 105 HIS A C 1
ATOM 812 O O . HIS A 1 105 ? 7.730 -23.253 0.954 1.00 95.12 105 HIS A O 1
ATOM 818 N N . LEU A 1 106 ? 8.703 -21.627 2.177 1.00 94.19 106 LEU A N 1
ATOM 819 C CA . LEU A 1 106 ? 8.087 -22.035 3.446 1.00 94.19 106 LEU A CA 1
ATOM 820 C C . LEU A 1 106 ? 6.559 -22.040 3.349 1.00 94.19 106 LEU A C 1
ATOM 822 O O . LEU A 1 106 ? 5.932 -23.007 3.759 1.00 94.19 106 LEU A O 1
ATOM 826 N N . GLN A 1 107 ? 5.956 -21.013 2.751 1.00 94.56 107 GLN A N 1
ATOM 827 C CA . GLN A 1 107 ? 4.503 -20.941 2.597 1.00 94.56 107 GLN A CA 1
ATOM 828 C C . GLN A 1 107 ? 3.939 -22.100 1.753 1.00 94.56 107 GLN A C 1
ATOM 830 O O . GLN A 1 107 ? 2.883 -22.636 2.082 1.00 94.56 107 GLN A O 1
ATOM 835 N N . ALA A 1 108 ? 4.642 -22.490 0.684 1.00 94.50 108 ALA A N 1
ATOM 836 C CA . ALA A 1 108 ? 4.179 -23.503 -0.264 1.00 94.50 108 ALA A CA 1
ATOM 837 C C . ALA A 1 108 ? 4.468 -24.953 0.162 1.00 94.50 108 ALA A C 1
ATOM 839 O O . ALA A 1 108 ? 3.717 -25.851 -0.211 1.00 94.50 108 ALA A O 1
ATOM 840 N N . LYS A 1 109 ? 5.575 -25.204 0.874 1.00 94.75 109 LYS A N 1
ATOM 841 C CA . LYS A 1 109 ? 6.029 -26.564 1.231 1.00 94.75 109 LYS A CA 1
ATOM 842 C C . LYS A 1 109 ? 5.989 -26.861 2.727 1.00 94.75 109 LYS A C 1
ATOM 844 O O . LYS A 1 109 ? 5.844 -28.018 3.103 1.00 94.75 109 LYS A O 1
ATOM 849 N N . HIS A 1 110 ? 6.082 -25.837 3.572 1.00 94.38 110 HIS A N 1
ATOM 850 C CA . HIS A 1 110 ? 6.174 -25.965 5.026 1.00 94.38 110 HIS A CA 1
ATOM 851 C C . HIS A 1 110 ? 5.182 -25.027 5.722 1.00 94.38 110 HIS A C 1
ATOM 853 O O . HIS A 1 110 ? 5.556 -24.241 6.593 1.00 94.38 110 HIS A O 1
ATOM 859 N N . THR A 1 111 ? 3.905 -25.105 5.333 1.00 93.62 111 THR A N 1
ATOM 860 C CA . THR A 1 111 ? 2.851 -24.179 5.777 1.00 93.62 111 THR A CA 1
ATOM 861 C C . THR A 1 111 ? 2.751 -24.092 7.301 1.00 93.62 111 THR A C 1
ATOM 863 O O . THR A 1 111 ? 2.689 -22.991 7.833 1.00 93.62 111 THR A O 1
ATOM 866 N N . ARG A 1 112 ? 2.885 -25.217 8.018 1.00 93.75 112 ARG A N 1
ATOM 867 C CA . ARG A 1 112 ? 2.900 -25.235 9.495 1.00 93.75 112 ARG A CA 1
ATOM 868 C C . ARG A 1 112 ? 4.033 -24.392 10.095 1.00 93.75 112 ARG A C 1
ATOM 870 O O . ARG A 1 112 ? 3.818 -23.626 11.027 1.00 93.75 112 ARG A O 1
ATOM 877 N N . VAL A 1 113 ? 5.243 -24.501 9.544 1.00 94.38 113 VAL A N 1
ATOM 878 C CA . VAL A 1 113 ? 6.405 -23.710 9.992 1.00 94.38 113 VAL A CA 1
ATOM 879 C C . VAL A 1 113 ? 6.220 -22.241 9.624 1.00 94.38 113 VAL A C 1
ATOM 881 O O . VAL A 1 113 ? 6.506 -21.351 10.422 1.00 94.38 113 VAL A O 1
ATOM 884 N N . TYR A 1 114 ? 5.692 -21.977 8.429 1.00 93.94 114 TYR A N 1
ATOM 885 C CA . TYR A 1 114 ? 5.367 -20.629 7.985 1.00 93.94 114 TYR A CA 1
ATOM 886 C C . TYR A 1 114 ? 4.365 -19.943 8.924 1.00 93.94 114 TYR A C 1
ATOM 888 O O . TYR A 1 114 ? 4.599 -18.810 9.343 1.00 93.94 114 TYR A O 1
ATOM 896 N N . GLU A 1 115 ? 3.290 -20.630 9.301 1.00 92.12 115 GLU A N 1
ATOM 897 C CA . GLU A 1 115 ? 2.290 -20.143 10.253 1.00 92.12 115 GLU A CA 1
ATOM 898 C C . GLU A 1 115 ? 2.874 -19.949 11.653 1.00 92.12 115 GLU A C 1
ATOM 900 O O . GLU A 1 115 ? 2.588 -18.944 12.287 1.00 92.12 115 GLU A O 1
ATOM 905 N N . ASN A 1 116 ? 3.774 -20.812 12.118 1.00 91.38 116 ASN A N 1
ATOM 906 C CA . ASN A 1 116 ? 4.421 -20.604 13.416 1.00 91.38 116 ASN A CA 1
ATOM 907 C C . ASN A 1 116 ? 5.279 -19.317 13.461 1.00 91.38 116 ASN A C 1
ATOM 909 O O . ASN A 1 116 ? 5.338 -18.618 14.471 1.00 91.38 116 ASN A O 1
ATOM 913 N N . ILE A 1 117 ? 5.949 -18.970 12.355 1.00 90.00 117 ILE A N 1
ATOM 914 C CA . ILE A 1 117 ? 6.839 -17.795 12.293 1.00 90.00 117 ILE A CA 1
ATOM 915 C C . ILE A 1 117 ? 6.066 -16.508 11.961 1.00 90.00 117 ILE A C 1
ATOM 917 O O . ILE A 1 117 ? 6.345 -15.440 12.522 1.00 90.00 117 ILE A O 1
ATOM 921 N N . PHE A 1 118 ? 5.140 -16.588 11.001 1.00 88.44 118 PHE A N 1
ATOM 922 C CA . PHE A 1 118 ? 4.446 -15.442 10.399 1.00 88.44 118 PHE A CA 1
ATOM 923 C C . PHE A 1 118 ? 2.973 -15.360 10.736 1.00 88.44 118 PHE A C 1
ATOM 925 O O . PHE A 1 118 ? 2.394 -14.275 10.601 1.00 88.44 118 PHE A O 1
ATOM 932 N N . GLY A 1 119 ? 2.376 -16.474 11.149 1.00 84.00 119 GLY A N 1
ATOM 933 C CA . GLY A 1 119 ? 1.037 -16.486 11.693 1.00 84.00 119 GLY A CA 1
ATOM 934 C C . GLY A 1 119 ? 0.995 -15.447 12.788 1.00 84.00 119 GLY A C 1
ATOM 935 O O . GLY A 1 119 ? 1.822 -15.388 13.703 1.00 84.00 119 GLY A O 1
ATOM 936 N N . ARG A 1 120 ? 0.048 -14.530 12.634 1.00 59.56 120 ARG A N 1
ATOM 937 C CA . ARG A 1 120 ? -0.378 -13.754 13.779 1.00 59.56 120 ARG A CA 1
ATOM 938 C C . ARG A 1 120 ? -0.815 -14.820 14.767 1.00 59.56 120 ARG A C 1
ATOM 940 O O . ARG A 1 120 ? -1.619 -15.669 14.397 1.00 59.56 120 ARG A O 1
ATOM 947 N N . SER A 1 121 ? -0.274 -14.790 15.975 1.00 49.09 121 SER A N 1
ATOM 948 C CA . SER A 1 121 ? -0.942 -15.360 17.132 1.00 49.09 121 SER A CA 1
ATOM 949 C C . SER A 1 121 ? -2.292 -14.647 17.244 1.00 49.09 121 SER A C 1
ATOM 951 O O . SER A 1 121 ? -2.456 -13.716 18.029 1.00 49.09 121 SER A O 1
ATOM 953 N N . SER A 1 122 ? -3.228 -14.958 16.347 1.00 49.88 122 SER A N 1
ATOM 954 C CA . SER A 1 122 ? -4.621 -14.693 16.596 1.00 49.88 122 SER A CA 1
ATOM 955 C C . SER A 1 122 ? -4.911 -15.539 17.823 1.00 49.88 122 SER A C 1
ATOM 957 O O . SER A 1 122 ? -4.632 -16.743 17.773 1.00 49.88 122 SER A O 1
ATOM 959 N N . PRO A 1 123 ? -5.371 -14.932 18.927 1.00 51.56 123 PRO A N 1
ATOM 960 C CA . PRO A 1 123 ? -5.832 -15.714 20.062 1.00 51.56 123 PRO A CA 1
ATOM 961 C C . PRO A 1 123 ? -6.793 -16.786 19.530 1.00 51.56 123 PRO A C 1
ATOM 963 O O . PRO A 1 123 ? -7.503 -16.493 18.559 1.00 51.56 123 PRO A O 1
ATOM 966 N N . PRO A 1 124 ? -6.747 -18.017 20.072 1.00 51.34 124 PRO A N 1
ATOM 967 C CA . PRO A 1 124 ? -7.576 -19.120 19.606 1.00 51.34 124 PRO A CA 1
ATOM 968 C C . PRO A 1 124 ? -9.010 -18.617 19.497 1.00 51.34 124 PRO A C 1
ATOM 970 O O . PRO A 1 124 ? -9.632 -18.228 20.483 1.00 51.34 124 PRO A O 1
ATOM 973 N N . LYS A 1 125 ? -9.462 -18.496 18.249 1.00 48.41 125 LYS A N 1
ATOM 974 C CA . LYS A 1 125 ? -10.795 -18.036 17.911 1.00 48.41 125 LYS A CA 1
ATOM 975 C C . LYS A 1 125 ? -11.698 -19.171 18.363 1.00 48.41 125 LYS A C 1
ATOM 977 O O . LYS A 1 125 ? -11.655 -20.245 17.769 1.00 48.41 125 LYS A O 1
ATOM 982 N N . SER A 1 126 ? -12.408 -18.941 19.460 1.00 49.47 126 SER A N 1
ATOM 983 C CA . SER A 1 126 ? -13.509 -19.783 19.894 1.00 49.47 126 SER A CA 1
ATOM 984 C C . SER A 1 126 ? -14.399 -20.082 18.691 1.00 49.47 126 SER A C 1
ATOM 986 O O . SER A 1 126 ? -14.676 -19.213 17.860 1.00 49.47 126 SER A O 1
ATOM 988 N N . GLU A 1 127 ? -14.755 -21.351 18.575 1.00 55.41 127 GLU A N 1
ATOM 989 C CA . GLU A 1 127 ? -15.576 -21.926 17.524 1.00 55.41 127 GLU A CA 1
ATOM 990 C C . GLU A 1 127 ? -16.971 -21.297 17.570 1.00 55.41 127 GLU A C 1
ATOM 992 O O . GLU A 1 127 ? -17.862 -21.765 18.266 1.00 55.41 127 GLU A O 1
ATOM 997 N N . ALA A 1 128 ? -17.159 -20.191 16.860 1.00 53.78 128 ALA A N 1
ATOM 998 C CA . ALA A 1 128 ? -18.480 -19.669 16.578 1.00 53.78 128 ALA A CA 1
ATOM 999 C C . ALA A 1 128 ? -18.472 -18.991 15.206 1.00 53.78 128 ALA A C 1
ATOM 1001 O O . ALA A 1 128 ? -17.840 -17.958 14.986 1.00 53.78 128 ALA A O 1
ATOM 1002 N N . GLU A 1 129 ? -19.211 -19.640 14.311 1.00 49.97 129 GLU A N 1
ATOM 1003 C CA . GLU A 1 129 ? -19.859 -19.084 13.125 1.00 49.97 129 GLU A CA 1
ATOM 1004 C C . GLU A 1 129 ? -19.037 -19.010 11.832 1.00 49.97 129 GLU A C 1
ATOM 1006 O O . GLU A 1 129 ? -18.445 -18.016 11.406 1.00 49.97 129 GLU A O 1
ATOM 1011 N N . ALA A 1 130 ? -19.099 -20.157 11.157 1.00 54.06 130 ALA A N 1
ATOM 1012 C CA . ALA A 1 130 ? -19.016 -20.306 9.722 1.00 54.06 130 ALA A CA 1
ATOM 1013 C C . ALA A 1 130 ? -20.123 -19.503 9.020 1.00 54.06 130 ALA A C 1
ATOM 1015 O O . ALA A 1 130 ? -21.294 -19.848 9.132 1.00 54.06 130 ALA A O 1
ATOM 1016 N N . SER A 1 131 ? -19.752 -18.472 8.259 1.00 57.53 131 SER A N 1
ATOM 1017 C CA . SER A 1 131 ? -20.401 -18.071 6.994 1.00 57.53 131 SER A CA 1
ATOM 1018 C C . SER A 1 131 ? -19.838 -16.734 6.501 1.00 57.53 131 SER A C 1
ATOM 1020 O O . SER A 1 131 ? -20.215 -15.675 6.975 1.00 57.53 131 SER A O 1
ATOM 1022 N N . ALA A 1 132 ? -18.908 -16.783 5.542 1.00 50.72 132 ALA A N 1
ATOM 1023 C CA . ALA A 1 132 ? -18.742 -15.770 4.485 1.00 50.72 132 ALA A CA 1
ATOM 1024 C C . ALA A 1 132 ? -17.529 -16.134 3.616 1.00 50.72 132 ALA A C 1
ATOM 1026 O O . ALA A 1 132 ? -16.445 -15.546 3.682 1.00 50.72 132 ALA A O 1
ATOM 1027 N N . SER A 1 133 ? -17.729 -17.148 2.779 1.00 54.09 133 SER A N 1
ATOM 1028 C CA . SER A 1 133 ? -16.892 -17.408 1.614 1.00 54.09 133 SER A CA 1
ATOM 1029 C C . SER A 1 133 ? -17.129 -16.296 0.585 1.00 54.09 133 SER A C 1
ATOM 1031 O O . SER A 1 133 ? -18.119 -16.341 -0.132 1.00 54.09 133 SER A O 1
ATOM 1033 N N . SER A 1 134 ? -16.279 -15.260 0.575 1.00 51.81 134 SER A N 1
ATOM 1034 C CA . SER A 1 134 ? -15.960 -14.395 -0.585 1.00 51.81 134 SER A CA 1
ATOM 1035 C C . SER A 1 134 ? -15.171 -13.159 -0.123 1.00 51.81 134 SER A C 1
ATOM 1037 O O . SER A 1 134 ? -15.678 -12.040 -0.111 1.00 51.81 134 SER A O 1
ATOM 1039 N N . ASN A 1 135 ? -13.911 -13.339 0.293 1.00 55.03 135 ASN A N 1
ATOM 1040 C CA . ASN A 1 135 ? -13.112 -12.236 0.850 1.00 55.03 135 ASN A CA 1
ATOM 1041 C C . ASN A 1 135 ? -11.704 -12.117 0.239 1.00 55.03 135 ASN A C 1
ATOM 1043 O O . ASN A 1 135 ? -10.713 -11.940 0.940 1.00 55.03 135 ASN A O 1
ATOM 1047 N N . ARG A 1 136 ? -11.596 -12.210 -1.096 1.00 53.50 136 ARG A N 1
ATOM 1048 C CA . ARG A 1 136 ? -10.347 -11.880 -1.820 1.00 53.50 136 ARG A CA 1
ATOM 1049 C C . ARG A 1 136 ? -10.274 -10.435 -2.332 1.00 53.50 136 ARG A C 1
ATOM 1051 O O . ARG A 1 136 ? -9.267 -10.066 -2.925 1.00 53.50 136 ARG A O 1
ATOM 1058 N N . ARG A 1 137 ? -11.287 -9.600 -2.066 1.00 49.78 137 ARG A N 1
ATOM 1059 C CA . ARG A 1 137 ? -11.323 -8.178 -2.469 1.00 49.78 137 ARG A CA 1
ATOM 1060 C C . ARG A 1 137 ? -10.964 -7.188 -1.349 1.00 49.78 137 ARG A C 1
ATOM 1062 O O . ARG A 1 137 ? -10.985 -5.986 -1.581 1.00 49.78 137 ARG A O 1
ATOM 1069 N N . SER A 1 138 ? -10.628 -7.663 -0.148 1.00 52.50 138 SER A N 1
ATOM 1070 C CA . SER A 1 138 ? -10.767 -6.853 1.071 1.00 52.50 138 SER A CA 1
ATOM 1071 C C . SER A 1 138 ? -9.498 -6.215 1.638 1.00 52.50 138 SER A C 1
ATOM 1073 O O . SER A 1 138 ? -9.598 -5.509 2.637 1.00 52.50 138 SER A O 1
ATOM 1075 N N . THR A 1 139 ? -8.308 -6.390 1.051 1.00 52.41 139 THR A N 1
ATOM 1076 C CA . THR A 1 139 ? -7.091 -5.802 1.653 1.00 52.41 139 THR A CA 1
ATOM 1077 C C . THR A 1 139 ? -6.987 -4.289 1.440 1.00 52.41 139 THR A C 1
ATOM 1079 O O . THR A 1 139 ? -6.446 -3.598 2.299 1.00 52.41 139 THR A O 1
ATOM 1082 N N . ILE A 1 140 ? -7.509 -3.766 0.323 1.00 51.69 140 ILE A N 1
ATOM 1083 C CA . ILE A 1 140 ? -7.491 -2.320 0.036 1.00 51.69 140 ILE A CA 1
ATOM 1084 C C . ILE A 1 140 ? -8.668 -1.624 0.731 1.00 51.69 140 ILE A C 1
ATOM 1086 O O . ILE A 1 140 ? -8.474 -0.580 1.350 1.00 51.69 140 ILE A O 1
ATOM 1090 N N . THR A 1 141 ? -9.861 -2.229 0.722 1.00 52.84 141 THR A N 1
ATOM 1091 C CA . THR A 1 141 ? -11.046 -1.643 1.371 1.00 52.84 141 THR A CA 1
ATOM 1092 C C . THR A 1 141 ? -10.923 -1.618 2.894 1.00 52.84 141 THR A C 1
ATOM 1094 O O . THR A 1 141 ? -11.245 -0.598 3.488 1.00 52.84 141 THR A O 1
ATOM 1097 N N . ASN A 1 142 ? -10.333 -2.643 3.531 1.00 56.31 142 ASN A N 1
ATOM 1098 C CA . ASN A 1 142 ? -10.103 -2.615 4.986 1.00 56.31 142 ASN A CA 1
ATOM 1099 C C . ASN A 1 142 ? -9.140 -1.508 5.428 1.00 56.31 142 ASN A C 1
ATOM 1101 O O . ASN A 1 142 ? -9.230 -1.041 6.559 1.00 56.31 142 ASN A O 1
ATOM 1105 N N . TRP A 1 143 ? -8.175 -1.116 4.590 1.00 56.00 143 TRP A N 1
ATOM 1106 C CA . TRP A 1 143 ? -7.281 -0.008 4.937 1.00 56.00 143 TRP A CA 1
ATOM 1107 C C . TRP A 1 143 ? -8.017 1.324 4.867 1.00 56.00 143 TRP A C 1
ATOM 1109 O O . TRP A 1 143 ? -7.861 2.146 5.766 1.00 56.00 143 TRP A O 1
ATOM 1119 N N . LEU A 1 144 ? -8.854 1.493 3.842 1.00 52.81 144 LEU A N 1
ATOM 1120 C CA . LEU A 1 144 ? -9.655 2.694 3.664 1.00 52.81 144 LEU A CA 1
ATOM 1121 C C . LEU A 1 144 ? -10.684 2.837 4.794 1.00 52.81 144 LEU A C 1
ATOM 1123 O O . LEU A 1 144 ? -10.675 3.855 5.479 1.00 52.81 144 LEU A O 1
ATOM 1127 N N . GLU A 1 145 ? -11.442 1.776 5.090 1.00 56.50 145 GLU A N 1
ATOM 1128 C CA . GLU A 1 145 ? -12.429 1.733 6.182 1.00 56.50 145 GLU A CA 1
ATOM 1129 C C . GLU A 1 145 ? -11.800 1.988 7.558 1.00 56.50 145 GLU A C 1
ATOM 1131 O O . GLU A 1 145 ? -12.376 2.665 8.410 1.00 56.50 145 GLU A O 1
ATOM 1136 N N . LYS A 1 146 ? -10.572 1.503 7.769 1.00 55.00 146 LYS A N 1
ATOM 1137 C CA . LYS A 1 146 ? -9.835 1.714 9.019 1.00 55.00 146 LYS A CA 1
ATOM 1138 C C . LYS A 1 146 ? -9.273 3.130 9.166 1.00 55.00 146 LYS A C 1
ATOM 1140 O O . LYS A 1 146 ? -8.953 3.538 10.279 1.00 55.00 146 LYS A O 1
ATOM 1145 N N . THR A 1 147 ? -9.146 3.878 8.073 1.00 49.28 147 THR A N 1
ATOM 1146 C CA . THR A 1 147 ? -8.770 5.301 8.102 1.00 49.28 147 THR A CA 1
ATOM 1147 C C . THR A 1 147 ? -9.971 6.249 8.075 1.00 49.28 147 THR A C 1
ATOM 1149 O O . THR A 1 147 ? -9.814 7.413 8.431 1.00 49.28 147 THR A O 1
ATOM 1152 N N . THR A 1 148 ? -11.166 5.770 7.713 1.00 50.22 148 THR A N 1
ATOM 1153 C CA . THR A 1 148 ? -12.399 6.575 7.620 1.00 50.22 148 THR A CA 1
ATOM 1154 C C . THR A 1 148 ? -13.244 6.579 8.889 1.00 50.22 148 THR A C 1
ATOM 1156 O O . THR A 1 148 ? -14.356 7.103 8.866 1.00 50.22 148 THR A O 1
ATOM 1159 N N . SER A 1 149 ? -12.754 6.063 10.022 1.00 51.31 149 SER A N 1
ATOM 1160 C CA . SER A 1 149 ? -13.342 6.429 11.315 1.00 51.31 149 SER A CA 1
ATOM 1161 C C . SER A 1 149 ? -12.978 7.892 11.589 1.00 51.31 149 SER A C 1
ATOM 1163 O O . SER A 1 149 ? -11.992 8.190 12.268 1.00 51.31 149 SER A O 1
ATOM 1165 N N . CYS A 1 150 ? -13.714 8.802 10.947 1.00 47.34 150 CYS A N 1
ATOM 1166 C CA . CYS A 1 150 ? -13.587 10.239 11.087 1.00 47.34 150 CYS A CA 1
ATOM 1167 C C . CYS A 1 150 ? -13.624 10.577 12.573 1.00 47.34 150 CYS A C 1
ATOM 1169 O O . CYS A 1 150 ? -14.669 10.479 13.211 1.00 47.34 150 CYS A O 1
ATOM 1171 N N . SER A 1 151 ? -12.460 10.958 13.100 1.00 58.44 151 SER A N 1
ATOM 1172 C CA . SER A 1 151 ? -12.327 11.602 14.401 1.00 58.44 151 SER A CA 1
ATOM 1173 C C . SER A 1 151 ? -13.427 12.654 14.534 1.00 58.44 151 SER A C 1
ATOM 1175 O O . SER A 1 151 ? -13.564 13.506 13.652 1.00 58.44 151 SER A O 1
ATOM 1177 N N . GLU A 1 152 ? -14.208 12.595 15.614 1.00 76.69 152 GLU A N 1
ATOM 1178 C CA . GLU A 1 152 ? -15.308 13.532 15.888 1.00 76.69 152 GLU A CA 1
ATOM 1179 C C . GLU A 1 152 ? -14.843 15.000 15.888 1.00 76.69 152 GLU A C 1
ATOM 1181 O O . GLU A 1 152 ? -15.638 15.904 15.660 1.00 76.69 152 GLU A O 1
ATOM 1186 N N . ASN A 1 153 ? -13.534 15.235 16.012 1.00 85.38 153 ASN A N 1
ATOM 1187 C CA . ASN A 1 153 ? -12.910 16.552 16.016 1.00 85.38 153 ASN A CA 1
ATOM 1188 C C . ASN A 1 153 ? -12.133 16.818 14.719 1.00 85.38 153 ASN A C 1
ATOM 1190 O O . ASN A 1 153 ? -10.903 16.933 14.722 1.00 85.38 153 ASN A O 1
ATOM 1194 N N . PHE A 1 154 ? -12.830 16.888 13.586 1.00 87.12 154 PHE A N 1
ATOM 1195 C CA . PHE A 1 154 ? -12.207 17.334 12.341 1.00 87.12 154 PHE A CA 1
ATOM 1196 C C . PHE A 1 154 ? -11.926 18.844 12.406 1.00 87.12 154 PHE A C 1
ATOM 1198 O O . PHE A 1 154 ? -12.839 19.663 12.370 1.00 87.12 154 PHE A O 1
ATOM 1205 N N . GLN A 1 155 ? -10.647 19.209 12.513 1.00 92.38 155 GLN A N 1
ATOM 1206 C CA . GLN A 1 155 ? -10.199 20.602 12.530 1.00 92.38 155 GLN A CA 1
ATOM 1207 C C . GLN A 1 155 ? -9.879 21.074 11.109 1.00 92.38 155 GLN A C 1
ATOM 1209 O O . GLN A 1 155 ? -8.807 20.775 10.574 1.00 92.38 155 GLN A O 1
ATOM 1214 N N . GLN A 1 156 ? -10.807 21.826 10.517 1.00 91.50 156 GLN A N 1
ATOM 1215 C CA . GLN A 1 156 ? -10.702 22.365 9.159 1.00 91.50 156 GLN A CA 1
ATOM 1216 C C . GLN A 1 156 ? -9.417 23.188 8.955 1.00 91.50 156 GLN A C 1
ATOM 1218 O O . GLN A 1 156 ? -8.700 22.963 7.982 1.00 91.50 156 GLN A O 1
ATOM 1223 N N . ASP A 1 157 ? -9.062 24.052 9.908 1.00 90.81 157 ASP A N 1
ATOM 1224 C CA . ASP A 1 157 ? -7.867 24.905 9.817 1.00 90.81 157 ASP A CA 1
ATOM 1225 C C . ASP A 1 157 ? -6.573 24.085 9.748 1.00 90.81 157 ASP A C 1
ATOM 1227 O O . ASP A 1 157 ? -5.651 24.388 8.989 1.00 90.81 157 ASP A O 1
ATOM 1231 N N . LYS A 1 158 ? -6.501 22.996 10.524 1.00 91.12 158 LYS A N 1
ATOM 1232 C CA . LYS A 1 158 ? -5.339 22.102 10.531 1.00 91.12 158 LYS A CA 1
ATOM 1233 C C . LYS A 1 158 ? -5.221 21.340 9.215 1.00 91.12 158 LYS A C 1
ATOM 1235 O O . LYS A 1 158 ? -4.117 21.179 8.700 1.00 91.12 158 LYS A O 1
ATOM 1240 N N . PHE A 1 159 ? -6.350 20.887 8.673 1.00 92.31 159 PHE A N 1
ATOM 1241 C CA . PHE A 1 159 ? -6.400 20.249 7.361 1.00 92.31 159 PHE A CA 1
ATOM 1242 C C . PHE A 1 159 ? -5.917 21.203 6.263 1.00 92.31 159 PHE A C 1
ATOM 1244 O O . PHE A 1 159 ? -5.069 20.829 5.459 1.00 92.31 159 PHE A O 1
ATOM 1251 N N . GLN A 1 160 ? -6.396 22.444 6.275 1.00 91.00 160 GLN A N 1
ATOM 1252 C CA . GLN A 1 160 ? -6.015 23.468 5.308 1.00 91.00 160 GLN A CA 1
ATOM 1253 C C . GLN A 1 160 ? -4.519 23.811 5.360 1.00 91.00 160 GLN A C 1
ATOM 1255 O O . GLN A 1 160 ? -3.878 23.861 4.311 1.00 91.00 160 GLN A O 1
ATOM 1260 N N . LYS A 1 161 ? -3.936 23.960 6.558 1.00 91.31 161 LYS A N 1
ATOM 1261 C CA . LYS A 1 161 ? -2.487 24.179 6.722 1.00 91.31 161 LYS A CA 1
ATOM 1262 C C . LYS A 1 161 ? -1.658 23.025 6.155 1.00 91.31 161 LYS A C 1
ATOM 1264 O O . LYS A 1 161 ? -0.739 23.266 5.379 1.00 91.31 161 LYS A O 1
ATOM 1269 N N . LEU A 1 162 ? -2.022 21.781 6.482 1.00 93.25 162 LEU A N 1
ATOM 1270 C CA . LEU A 1 162 ? -1.348 20.590 5.946 1.00 93.25 162 LEU A CA 1
ATOM 1271 C C . LEU A 1 162 ? -1.484 20.482 4.424 1.00 93.25 162 LEU A C 1
ATOM 1273 O O . LEU A 1 162 ? -0.571 20.008 3.753 1.00 93.25 162 LEU A O 1
ATOM 1277 N N . LEU A 1 163 ? -2.619 20.918 3.873 1.00 91.69 163 LEU A N 1
ATOM 1278 C CA . LEU A 1 163 ? -2.837 20.942 2.433 1.00 91.69 163 LEU A CA 1
ATOM 1279 C C . LEU A 1 163 ? -1.862 21.908 1.749 1.00 91.69 163 LEU A C 1
ATOM 1281 O O . LEU A 1 163 ? -1.225 21.527 0.773 1.00 91.69 163 LEU A O 1
ATOM 1285 N N . VAL A 1 164 ? -1.706 23.128 2.272 1.00 91.19 164 VAL A N 1
ATOM 1286 C CA . VAL A 1 164 ? -0.760 24.115 1.722 1.00 91.19 164 VAL A CA 1
ATOM 1287 C C . VAL A 1 164 ? 0.685 23.649 1.861 1.00 91.19 164 VAL A C 1
ATOM 1289 O O . VAL A 1 164 ? 1.446 23.743 0.900 1.00 91.19 164 VAL A O 1
ATOM 1292 N N . GLU A 1 165 ? 1.051 23.073 3.006 1.00 93.25 165 GLU A N 1
ATOM 1293 C CA . GLU A 1 165 ? 2.377 22.483 3.209 1.00 93.25 165 GLU A CA 1
ATOM 1294 C C . GLU A 1 165 ? 2.662 21.374 2.182 1.00 93.25 165 GLU A C 1
ATOM 1296 O O . GLU A 1 165 ? 3.734 21.340 1.578 1.00 93.25 165 GLU A O 1
ATOM 1301 N N . TYR A 1 166 ? 1.679 20.510 1.908 1.00 93.06 166 TYR A N 1
ATOM 1302 C CA . TYR A 1 166 ? 1.794 19.463 0.892 1.00 93.06 166 TYR A CA 1
ATOM 1303 C C . TYR A 1 166 ? 1.983 20.030 -0.523 1.00 93.06 166 TYR A C 1
ATOM 1305 O O . TYR A 1 166 ? 2.823 19.531 -1.274 1.00 93.06 166 TYR A O 1
ATOM 1313 N N . ILE A 1 167 ? 1.236 21.079 -0.882 1.00 91.44 167 ILE A N 1
ATOM 1314 C CA . ILE A 1 167 ? 1.377 21.776 -2.171 1.00 91.44 167 ILE A CA 1
ATOM 1315 C C . ILE A 1 167 ? 2.792 22.322 -2.326 1.00 91.44 167 ILE A C 1
ATOM 1317 O O . ILE A 1 167 ? 3.428 22.070 -3.349 1.00 91.44 167 ILE A O 1
ATOM 1321 N N . ALA A 1 168 ? 3.287 23.016 -1.298 1.00 92.00 168 ALA A N 1
ATOM 1322 C CA . ALA A 1 168 ? 4.623 23.593 -1.286 1.00 92.00 168 ALA A CA 1
ATOM 1323 C C . ALA A 1 168 ? 5.702 22.506 -1.402 1.00 92.00 168 ALA A C 1
ATOM 1325 O O . ALA A 1 168 ? 6.588 22.601 -2.247 1.00 92.00 168 ALA A O 1
ATOM 1326 N N . GLN A 1 169 ? 5.586 21.421 -0.630 1.00 95.00 169 GLN A N 1
ATOM 1327 C CA . GLN A 1 169 ? 6.553 20.319 -0.631 1.00 95.00 169 GLN A CA 1
ATOM 1328 C C . GLN A 1 169 ? 6.592 19.548 -1.959 1.00 95.00 169 GLN A C 1
ATOM 1330 O O . GLN A 1 169 ? 7.616 18.964 -2.318 1.00 95.00 169 GLN A O 1
ATOM 1335 N N . LYS A 1 170 ? 5.464 19.483 -2.673 1.00 95.81 170 LYS A N 1
ATOM 1336 C CA . LYS A 1 170 ? 5.343 18.771 -3.951 1.00 95.81 170 LYS A CA 1
ATOM 1337 C C . LYS A 1 170 ? 5.432 19.681 -5.169 1.00 95.81 170 LYS A C 1
ATOM 1339 O O . LYS A 1 170 ? 5.303 19.168 -6.277 1.00 95.81 170 LYS A O 1
ATOM 1344 N N . TYR A 1 171 ? 5.679 20.978 -4.972 1.00 93.81 171 TYR A N 1
ATOM 1345 C CA . TYR A 1 171 ? 5.714 21.985 -6.035 1.00 93.81 171 TYR A CA 1
ATOM 1346 C C . TYR A 1 171 ? 4.473 21.916 -6.940 1.00 93.81 171 TYR A C 1
ATOM 1348 O O . TYR A 1 171 ? 4.559 22.040 -8.161 1.00 93.81 171 TYR A O 1
ATOM 1356 N N . LEU A 1 172 ? 3.305 21.663 -6.339 1.00 93.31 172 LEU A N 1
ATOM 1357 C CA . LEU A 1 172 ? 2.051 21.560 -7.079 1.00 93.31 172 LEU A CA 1
ATOM 1358 C C . LEU A 1 172 ? 1.485 22.957 -7.354 1.00 93.31 172 LEU A C 1
ATOM 1360 O O . LEU A 1 172 ? 1.608 23.855 -6.520 1.00 93.31 172 LEU A O 1
ATOM 1364 N N . PRO A 1 173 ? 0.823 23.164 -8.500 1.00 90.88 173 PRO A N 1
ATOM 1365 C CA . PRO A 1 173 ? 0.179 24.435 -8.773 1.00 90.88 173 PRO A CA 1
ATOM 1366 C C . PRO A 1 173 ? -1.096 24.582 -7.924 1.00 90.88 173 PRO A C 1
ATOM 1368 O O . PRO A 1 173 ? -1.816 23.616 -7.669 1.00 90.88 173 PRO A O 1
ATOM 1371 N N . PHE A 1 174 ? -1.418 25.809 -7.504 1.00 87.56 174 PHE A N 1
ATOM 1372 C CA . PHE A 1 174 ? -2.584 26.081 -6.643 1.00 87.56 174 PHE A CA 1
ATOM 1373 C C . PHE A 1 174 ? -3.938 25.699 -7.268 1.00 87.56 174 PHE A C 1
ATOM 1375 O O . PHE A 1 174 ? -4.914 25.513 -6.549 1.00 87.56 174 PHE A O 1
ATOM 1382 N N . ASN A 1 175 ? -4.008 25.559 -8.595 1.00 88.75 175 ASN A N 1
ATOM 1383 C CA . ASN A 1 175 ? -5.206 25.109 -9.310 1.00 88.75 175 ASN A CA 1
ATOM 1384 C C . ASN A 1 175 ? -5.422 23.584 -9.247 1.00 88.75 175 ASN A C 1
ATOM 1386 O O . ASN A 1 175 ? -6.448 23.101 -9.716 1.00 88.75 175 ASN A O 1
ATOM 1390 N N . PHE A 1 176 ? -4.503 22.817 -8.653 1.00 90.06 176 PHE A N 1
ATOM 1391 C CA . PHE A 1 176 ? -4.587 21.355 -8.581 1.00 90.06 176 PHE A CA 1
ATOM 1392 C C . PHE A 1 176 ? -5.885 20.843 -7.924 1.00 90.06 176 PHE A C 1
ATOM 1394 O O . PHE A 1 176 ? -6.405 19.789 -8.294 1.00 90.06 176 PHE A O 1
ATOM 1401 N N . PHE A 1 177 ? -6.436 21.598 -6.969 1.00 87.06 177 PHE A N 1
ATOM 1402 C CA . PHE A 1 177 ? -7.661 21.235 -6.241 1.00 87.06 177 PHE A CA 1
ATOM 1403 C C . PHE A 1 177 ? -8.945 21.760 -6.883 1.00 87.06 177 PHE A C 1
ATOM 1405 O O . PHE A 1 177 ? -10.027 21.367 -6.455 1.00 87.06 177 PHE A O 1
ATOM 1412 N N . GLU A 1 178 ? -8.837 22.634 -7.885 1.00 89.00 178 GLU A N 1
ATOM 1413 C CA . GLU A 1 178 ? -9.996 23.139 -8.631 1.00 89.00 178 GLU A CA 1
ATOM 1414 C C . GLU A 1 178 ? -10.468 22.136 -9.689 1.00 89.00 178 GLU A C 1
ATOM 1416 O O . GLU A 1 178 ? -11.586 22.248 -10.190 1.00 89.00 178 GLU A O 1
ATOM 1421 N N . ASP A 1 179 ? -9.648 21.128 -10.001 1.00 92.38 179 ASP A N 1
ATOM 1422 C CA . ASP A 1 179 ? -10.050 20.059 -10.901 1.00 92.38 179 ASP A CA 1
ATOM 1423 C C . ASP A 1 179 ? -11.218 19.238 -10.326 1.00 92.38 179 ASP A C 1
ATOM 1425 O O . ASP A 1 179 ? -11.252 18.854 -9.149 1.00 92.38 179 ASP A O 1
ATOM 1429 N N . ALA A 1 180 ? -12.182 18.928 -11.192 1.00 93.25 180 ALA A N 1
ATOM 1430 C CA . ALA A 1 180 ? -13.400 18.224 -10.821 1.00 93.25 180 ALA A CA 1
ATOM 1431 C C . ALA A 1 180 ? -13.116 16.807 -10.293 1.00 93.25 180 ALA A C 1
ATOM 1433 O O . ALA A 1 180 ? -13.875 16.298 -9.461 1.00 93.25 180 ALA A O 1
ATOM 1434 N N . ILE A 1 181 ? -12.040 16.160 -10.759 1.00 92.88 181 ILE A N 1
ATOM 1435 C CA . ILE A 1 181 ? -11.656 14.816 -10.314 1.00 92.88 181 ILE A CA 1
ATOM 1436 C C . ILE A 1 181 ? -11.045 14.897 -8.917 1.00 92.88 181 ILE A C 1
ATOM 1438 O O . ILE A 1 181 ? -11.495 14.176 -8.021 1.00 92.88 181 ILE A O 1
ATOM 1442 N N . SER A 1 182 ? -10.099 15.816 -8.703 1.00 89.25 182 SER A N 1
ATOM 1443 C CA . SER A 1 182 ? -9.522 16.090 -7.382 1.00 89.25 182 SER A CA 1
ATOM 1444 C C . SER A 1 182 ? -10.616 16.386 -6.354 1.00 89.25 182 SER A C 1
ATOM 1446 O O . SER A 1 182 ? -10.683 15.725 -5.315 1.00 89.25 182 SER A O 1
ATOM 1448 N N . GLY A 1 183 ? -11.546 17.293 -6.668 1.00 89.88 183 GLY A N 1
ATOM 1449 C CA . GLY A 1 183 ? -12.661 17.635 -5.781 1.00 89.88 183 GLY A CA 1
ATOM 1450 C C . GLY A 1 183 ? -13.523 16.426 -5.395 1.00 89.88 183 GLY A C 1
ATOM 1451 O O . GLY A 1 183 ? -13.833 16.234 -4.215 1.00 89.88 183 GLY A O 1
ATOM 1452 N N . LYS A 1 184 ? -13.858 15.558 -6.361 1.00 92.75 184 LYS A N 1
ATOM 1453 C CA . LYS A 1 184 ? -14.593 14.306 -6.098 1.00 92.75 184 LYS A CA 1
ATOM 1454 C C . LYS A 1 184 ? -13.799 13.349 -5.206 1.00 92.75 184 LYS A C 1
ATOM 1456 O O . LYS A 1 184 ? -14.381 12.769 -4.290 1.00 92.75 184 LYS A O 1
ATOM 1461 N N . MET A 1 185 ? -12.492 13.209 -5.435 1.00 92.81 185 MET A N 1
ATOM 1462 C CA . MET A 1 185 ? -11.624 12.340 -4.636 1.00 92.81 185 MET A CA 1
ATOM 1463 C C . MET A 1 185 ? -11.565 12.793 -3.172 1.00 92.81 185 MET A C 1
ATOM 1465 O O . MET A 1 185 ? -11.762 11.982 -2.269 1.00 92.81 185 MET A O 1
ATOM 1469 N N . TYR A 1 186 ? -11.354 14.085 -2.918 1.00 89.12 186 TYR A N 1
ATOM 1470 C CA . TYR A 1 186 ? -11.295 14.609 -1.550 1.00 89.12 186 TYR A CA 1
ATOM 1471 C C . TYR A 1 186 ? -12.642 14.525 -0.834 1.00 89.12 186 TYR A C 1
ATOM 1473 O O . TYR A 1 186 ? -12.681 14.132 0.331 1.00 89.12 186 TYR A O 1
ATOM 1481 N N . LYS A 1 187 ? -13.746 14.799 -1.537 1.00 91.12 187 LYS A N 1
ATOM 1482 C CA . LYS A 1 187 ? -15.098 14.648 -0.984 1.00 91.12 187 LYS A CA 1
ATOM 1483 C C . LYS A 1 187 ? -15.422 13.195 -0.628 1.00 91.12 187 LYS A C 1
ATOM 1485 O O . LYS A 1 187 ? -16.125 12.952 0.347 1.00 91.12 187 LYS A O 1
ATOM 1490 N N . PHE A 1 188 ? -14.894 12.237 -1.393 1.00 90.00 188 PHE A N 1
ATOM 1491 C CA . PHE A 1 188 ? -15.008 10.812 -1.085 1.00 90.00 188 PHE A CA 1
ATOM 1492 C C . PHE A 1 188 ? -14.185 10.415 0.149 1.00 90.00 188 PHE A C 1
ATOM 1494 O O . PHE A 1 188 ? -14.667 9.660 0.987 1.00 90.00 188 PHE A O 1
ATOM 1501 N N . LEU A 1 189 ? -12.962 10.941 0.286 1.00 87.75 189 LEU A N 1
ATOM 1502 C CA . LEU A 1 189 ? -12.089 10.651 1.429 1.00 87.75 189 LEU A CA 1
ATOM 1503 C C . LEU A 1 189 ? -12.585 11.286 2.733 1.00 87.75 189 LEU A C 1
ATOM 1505 O O . LEU A 1 189 ? -12.481 10.673 3.793 1.00 87.75 189 LEU A O 1
ATOM 1509 N N . ASN A 1 190 ? -13.097 12.516 2.671 1.00 87.56 190 ASN A N 1
ATOM 1510 C CA . ASN A 1 190 ? -13.647 13.211 3.826 1.00 87.56 190 ASN A CA 1
ATOM 1511 C C . ASN A 1 190 ? -14.786 14.157 3.402 1.00 87.56 190 ASN A C 1
ATOM 1513 O O . ASN A 1 190 ? -14.527 15.291 2.996 1.00 87.56 190 ASN A O 1
ATOM 1517 N N . PRO A 1 191 ? -16.056 13.740 3.538 1.00 88.50 191 PRO A N 1
ATOM 1518 C CA . PRO A 1 191 ? -17.197 14.529 3.076 1.00 88.50 191 PRO A CA 1
ATOM 1519 C C . PRO A 1 191 ? -17.433 15.808 3.891 1.00 88.50 191 PRO A C 1
ATOM 1521 O O . PRO A 1 191 ? -18.164 16.683 3.434 1.00 88.50 191 PRO A O 1
ATOM 1524 N N . LYS A 1 192 ? -16.828 15.926 5.083 1.00 88.88 192 LYS A N 1
ATOM 1525 C CA . LYS A 1 192 ? -16.900 17.128 5.929 1.00 88.88 192 LYS A CA 1
ATOM 1526 C C . LYS A 1 192 ? -15.814 18.156 5.598 1.00 88.88 192 LYS A C 1
ATOM 1528 O O . LYS A 1 192 ? -15.899 19.284 6.072 1.00 88.88 192 LYS A O 1
ATOM 1533 N N . ALA A 1 193 ? -14.788 17.771 4.838 1.00 90.62 193 ALA A N 1
ATOM 1534 C CA . ALA A 1 193 ? -13.700 18.666 4.479 1.00 90.62 193 ALA A CA 1
ATOM 1535 C C . ALA A 1 193 ? -14.112 19.573 3.318 1.00 90.62 193 ALA A C 1
ATOM 1537 O O . ALA A 1 193 ? -14.505 19.099 2.250 1.00 90.62 193 ALA A O 1
ATOM 1538 N N . THR A 1 194 ? -13.953 20.879 3.508 1.00 92.56 194 THR A N 1
ATOM 1539 C CA . THR A 1 194 ? -14.119 21.857 2.429 1.00 92.56 194 THR A CA 1
ATOM 1540 C C . THR A 1 194 ? -12.747 22.188 1.856 1.00 92.56 194 THR A C 1
ATOM 1542 O O . THR A 1 194 ? -11.846 22.596 2.591 1.00 92.56 194 THR A O 1
ATOM 1545 N N . LEU A 1 195 ? -12.549 22.008 0.551 1.00 92.19 195 LEU A N 1
ATOM 1546 C CA . LEU A 1 195 ? -11.310 22.441 -0.095 1.00 92.19 195 LEU A CA 1
ATOM 1547 C C . LEU A 1 195 ? -11.291 23.977 -0.166 1.00 92.19 195 LEU A C 1
ATOM 1549 O O . LEU A 1 195 ? -12.285 24.562 -0.601 1.00 92.19 195 LEU A O 1
ATOM 1553 N N . PRO A 1 196 ? -10.211 24.645 0.277 1.00 90.19 196 PRO A N 1
ATOM 1554 C CA . PRO A 1 196 ? -10.128 26.093 0.175 1.00 90.19 196 PRO A CA 1
ATOM 1555 C C . PRO A 1 196 ? -9.982 26.511 -1.288 1.00 90.19 196 PRO A C 1
ATOM 1557 O O . PRO A 1 196 ? -9.251 25.888 -2.059 1.00 90.19 196 PRO A O 1
ATOM 1560 N N . GLY A 1 197 ? -10.678 27.581 -1.665 1.00 89.62 197 GLY A N 1
ATOM 1561 C CA . GLY A 1 197 ? -10.542 28.163 -2.998 1.00 89.62 197 GLY A CA 1
ATOM 1562 C C . GLY A 1 197 ? -9.189 28.855 -3.167 1.00 89.62 197 GLY A C 1
ATOM 1563 O O . GLY A 1 197 ? -8.577 29.300 -2.191 1.00 89.62 197 GLY A O 1
ATOM 1564 N N . ARG A 1 198 ? -8.742 29.034 -4.413 1.00 87.12 198 ARG A N 1
ATOM 1565 C CA . ARG A 1 198 ? -7.460 29.685 -4.729 1.00 87.12 198 ARG A CA 1
ATOM 1566 C C . ARG A 1 198 ? -7.281 31.050 -4.064 1.00 87.12 198 ARG A C 1
ATOM 1568 O O . ARG A 1 198 ? -6.185 31.375 -3.619 1.00 87.12 198 ARG A O 1
ATOM 1575 N N . ASN A 1 199 ? -8.346 31.842 -3.966 1.00 88.19 199 ASN A N 1
ATOM 1576 C CA . ASN A 1 199 ? -8.285 33.164 -3.337 1.00 88.19 199 ASN A CA 1
ATOM 1577 C C . ASN A 1 199 ? -8.065 33.091 -1.817 1.00 88.19 199 ASN A C 1
ATOM 1579 O O . ASN A 1 199 ? -7.392 33.955 -1.268 1.00 88.19 199 ASN A O 1
ATOM 1583 N N . GLN A 1 200 ? -8.570 32.047 -1.153 1.00 87.19 200 GLN A N 1
ATOM 1584 C CA . GLN A 1 200 ? -8.362 31.837 0.284 1.00 87.19 200 GLN A CA 1
ATOM 1585 C C . GLN A 1 200 ? -6.931 31.374 0.575 1.00 87.19 200 GLN A C 1
ATOM 1587 O O . GLN A 1 200 ? -6.308 31.853 1.517 1.00 87.19 200 GLN A O 1
ATOM 1592 N N . MET A 1 201 ? -6.374 30.507 -0.278 1.00 84.56 201 MET A N 1
ATOM 1593 C CA . MET A 1 201 ? -4.990 30.048 -0.125 1.00 84.56 201 MET A CA 1
ATOM 1594 C C . MET A 1 201 ? -3.973 31.188 -0.263 1.00 84.56 201 MET A C 1
ATOM 1596 O O . MET A 1 201 ? -2.954 31.180 0.419 1.00 84.56 201 MET A O 1
ATOM 1600 N N . LYS A 1 202 ? -4.252 32.189 -1.111 1.00 82.50 202 LYS A N 1
ATOM 1601 C CA . LYS A 1 202 ? -3.378 33.363 -1.275 1.00 82.50 202 LYS A CA 1
ATOM 1602 C C . LYS A 1 202 ? -3.282 34.227 -0.017 1.00 82.50 202 LYS A C 1
ATOM 1604 O O . LYS A 1 202 ? -2.246 34.835 0.195 1.00 82.50 202 LYS A O 1
ATOM 1609 N N . SER A 1 203 ? -4.338 34.285 0.797 1.00 83.69 203 SER A N 1
ATOM 1610 C CA . SER A 1 203 ? -4.352 35.083 2.034 1.00 83.69 203 SER A CA 1
ATOM 1611 C C . SER A 1 203 ? -3.605 34.446 3.211 1.00 83.69 203 SER A C 1
ATOM 1613 O O . SER A 1 203 ? -3.597 35.014 4.297 1.00 83.69 203 SER A O 1
ATOM 1615 N N . TRP A 1 204 ? -3.027 33.256 3.031 1.00 76.38 204 TRP A N 1
ATOM 1616 C CA . TRP A 1 204 ? -2.287 32.539 4.081 1.00 76.38 204 TRP A CA 1
ATOM 1617 C C . TRP A 1 204 ? -0.769 32.636 3.933 1.00 76.38 204 TRP A C 1
ATOM 1619 O O . TRP A 1 204 ? -0.043 31.927 4.630 1.00 76.38 204 TRP A O 1
ATOM 1629 N N . HIS A 1 205 ? -0.324 33.487 3.014 1.00 62.62 205 HIS A N 1
ATOM 1630 C CA . HIS A 1 205 ? 1.067 33.814 2.757 1.00 62.62 205 HIS A CA 1
ATOM 1631 C C . HIS A 1 205 ? 1.379 35.207 3.297 1.00 62.62 205 HIS A C 1
ATOM 1633 O O . HIS A 1 205 ? 2.526 35.386 3.759 1.00 62.62 205 HIS A O 1
#

Foldseek 3Di:
DDDDDDDPDDPPDDDDPPDDDDDDDDDDDDDDDDDDDDDDDDDPDPPDDPPPPPPLVVVLVVQWDKDDDPPDPDPQWIWTFGPVCVPPSDIFIDGRVDCVRSLVCCVVPVVVVNCVSPNDPPPPPPDDDDDDPDPPVPPVVVVLVVLPPPDPDDDQVVVQVVVLVVCVVVVHDLCPCVDPVNVVVVCVSPVPHDHDDSVVSVVVD

pLDDT: mean 74.44, std 17.52, range [43.69, 95.81]

Secondary structure (DSSP, 8-state):
------------PPP-------------PPP------------------------TTGGGGGGEEEEE-TT-SSTT-EEEEESS-TTT--EEEEGGG-SHHHHHHHHHH-HHHHHHHHS-------S--------SSHHHHHHHHHH-S--S---HHHHHHHHHHHHHHHT--GGGGTSHHHHHHHHHH-TTPPPPPHHHHHTT-

Organism: Acanthoscelides obtectus (NCBI:txid200917)

Radius of gyration: 29.41 Å; chains: 1; bounding box: 58×70×80 Å

InterPro domains:
  IPR052035 Zinc finger BED domain-containing [PTHR46481] (34-202)